Protein 3LQB (pdb70)

Nearest PDB structures (foldseek):
  3lqb-assembly1_A  TM=1.005E+00  e=4.666E-45  Danio rerio
  3vtg-assembly1_A  TM=9.865E-01  e=7.538E-34  Oryzias latipes
  1iab-assembly1_A  TM=9.597E-01  e=8.834E-23  Astacus astacus
  3lq0-assembly1_A  TM=9.270E-01  e=5.734E-21  Astacus astacus
  4gwn-assembly1_A  TM=9.409E-01  e=6.219E-19  Homo sapiens

Radius of gyration: 16.74 Å; Cα contacts (8 Å, |Δi|>4): 399; chains: 1; bounding box: 32×49×38 Å

Foldseek 3Di:
DDDDVVCPQAADADPVRAREAEEDEDPVQDPVLVVLLVLLQVVCVVQARYHYHHDDPDQWHEYEEQDDDAAWAAGTDTGYTYGYQNPVYRSHSLSSNLRVLSHRHDAALCLAPPNVVWKDFPPVFAAPPCCVSNHRDDDDLLPDDRDQAASRYQFQCPRGNDPPDGGMATPPDRPDGHNDSPHGDPSSSVVSCSSSVD

Organism: Danio rerio (NCBI:txid7955)

B-factor: mean 12.72, std 7.08, range [5.95, 95.48]

GO terms:
  GO:0008237 metallopeptidase activity (F, IDA)
  GO:0035188 hatching (P, IDA)
  GO:0006508 proteolysis (P, IDA)
  GO:0008270 zinc ion binding (F, IDA)
  GO:0004222 metalloendopeptidase activity (F, IDA)
  GO:0005576 extracellular region (C, EXP)

Sequence (198 aa):
ALICCEDKSCCFWKKNANNIVEVPYVVSGEFSINDKSSSVIANNAISSIFHAQTCIRFVPRSIQADYLSIENKDGCYSAIGRTGGKQVVSLNNRKGCVYSGIAQHELNHALGFYHEQSRSDRDDQYVRINWNNISSPGMAYNFLKQKTNNQNTPYDYGSLMHYGKTAFAIQPGLETITPIPDENVQIGQRQGLSKIDILRINKLYGC

CATH classification: 3.40.390.10

Structure (mmCIF, N/CA/C/O backbone):
data_3LQB
#
_entry.id   3LQB
#
_cell.length_a   32.970
_cell.length_b   62.680
_cell.length_c   87.340
_cell.angle_alpha   90.00
_cell.angle_beta   90.00
_cell.angle_gamma   90.00
#
_symmetry.space_group_name_H-M   'P 21 21 21'
#
loop_
_entity.id
_entity.type
_entity.pdbx_description
1 polymer 'LOC792177 protein'
2 non-polymer 'SULFATE ION'
3 non-polymer 'ZINC ION'
4 non-polymer 1,2-ETHANEDIOL
5 water water
#
loop_
_atom_site.group_PDB
_atom_site.id
_atom_site.type_symbol
_atom_site.label_atom_id
_atom_site.label_alt_id
_atom_site.label_comp_id
_atom_site.label_asym_id
_atom_site.label_entity_id
_atom_site.label_seq_id
_atom_site.pdbx_PDB_ins_code
_atom_site.Cartn_x
_atom_site.Cartn_y
_atom_site.Cartn_z
_atom_site.occupancy
_atom_site.B_iso_or_equiv
_atom_site.auth_seq_id
_atom_site.auth_comp_id
_atom_site.auth_asym_id
_atom_site.auth_atom_id
_atom_site.pdbx_PDB_model_num
ATOM 1 N N . ALA A 1 2 ? 0.640 4.677 17.317 1.00 9.84 2 ALA A N 1
ATOM 2 C CA . ALA A 1 2 ? -0.093 3.610 16.581 1.00 9.49 2 ALA A CA 1
ATOM 3 C C . ALA A 1 2 ? -1.434 4.135 16.128 1.00 9.45 2 ALA A C 1
ATOM 4 O O . ALA A 1 2 ? -1.989 5.044 16.734 1.00 10.43 2 ALA A O 1
ATOM 6 N N . LEU A 1 3 ? -1.949 3.527 15.071 1.00 10.09 3 LEU A N 1
ATOM 7 C CA . LEU A 1 3 ? -3.336 3.686 14.650 1.00 11.85 3 LEU A CA 1
ATOM 8 C C . LEU A 1 3 ? -4.254 3.347 15.814 1.00 11.11 3 LEU A C 1
ATOM 9 O O . LEU A 1 3 ? -3.984 2.442 16.596 1.00 12.67 3 LEU A O 1
ATOM 14 N N . ILE A 1 4 ? -5.380 4.049 15.907 1.00 11.79 4 ILE A N 1
ATOM 15 C CA . ILE A 1 4 ? -6.450 3.735 16.837 1.00 11.68 4 ILE A CA 1
ATOM 16 C C . ILE A 1 4 ? -7.495 2.904 16.071 1.00 12.78 4 ILE A C 1
ATOM 17 O O . ILE A 1 4 ? -7.978 3.313 15.030 1.00 13.23 4 ILE A O 1
ATOM 22 N N A CYS A 1 5 ? -7.843 1.773 16.672 0.70 13.24 5 CYS A N 1
ATOM 23 N N B CYS A 1 5 ? -7.760 1.693 16.550 0.30 12.96 5 CYS A N 1
ATOM 24 C CA A CYS A 1 5 ? -8.746 0.785 16.106 0.70 14.76 5 CYS A CA 1
ATOM 25 C CA B CYS A 1 5 ? -8.891 0.880 16.084 0.30 13.50 5 CYS A CA 1
ATOM 26 C C A CYS A 1 5 ? -9.136 -0.131 17.255 0.70 16.03 5 CYS A C 1
ATOM 27 C C B CYS A 1 5 ? -9.194 -0.112 17.182 0.30 15.09 5 CYS A C 1
ATOM 28 O O A CYS A 1 5 ? -8.477 -1.139 17.497 0.70 15.96 5 CYS A O 1
ATOM 29 O O B CYS A 1 5 ? -8.567 -1.166 17.274 0.30 15.24 5 CYS A O 1
ATOM 34 N N . GLU A 1 6 ? -10.153 0.265 18.020 1.00 16.00 6 GLU A N 1
ATOM 35 C CA . GLU A 1 6 ? -10.513 -0.480 19.256 1.00 17.42 6 GLU A CA 1
ATOM 36 C C . GLU A 1 6 ? -10.607 -1.968 19.068 1.00 16.39 6 GLU A C 1
ATOM 37 O O . GLU A 1 6 ? -10.070 -2.715 19.900 1.00 18.00 6 GLU A O 1
ATOM 43 N N . ASP A 1 7 ? -11.264 -2.415 17.994 1.00 15.88 7 ASP A N 1
ATOM 44 C CA . ASP A 1 7 ? -11.426 -3.866 17.801 1.00 15.37 7 ASP A CA 1
ATOM 45 C C . ASP A 1 7 ? -10.236 -4.634 17.270 1.00 16.34 7 ASP A C 1
ATOM 46 O O . ASP A 1 7 ? -10.312 -5.869 17.143 1.00 16.65 7 ASP A O 1
ATOM 51 N N . LYS A 1 8 ? -9.167 -3.912 16.934 1.00 15.64 8 LYS A N 1
ATOM 52 C CA . LYS A 1 8 ? -7.918 -4.542 16.443 1.00 16.28 8 LYS A CA 1
ATOM 53 C C . LYS A 1 8 ? -7.988 -5.141 15.012 1.00 15.85 8 LYS A C 1
ATOM 54 O O . LYS A 1 8 ? -7.038 -5.788 14.535 1.00 15.96 8 LYS A O 1
ATOM 60 N N . SER A 1 9 ? -9.072 -4.827 14.297 1.00 15.57 9 SER A N 1
ATOM 61 C CA . SER A 1 9 ? -9.271 -5.243 12.896 1.00 15.41 9 SER A CA 1
ATOM 62 C C . SER A 1 9 ? -8.272 -4.576 11.891 1.00 14.26 9 SER A C 1
ATOM 63 O O . SER A 1 9 ? -8.056 -5.064 10.780 1.00 15.95 9 SER A O 1
ATOM 66 N N A CYS A 1 10 ? -7.680 -3.455 12.296 0.70 13.09 10 CYS A N 1
ATOM 67 N N B CYS A 1 10 ? -7.684 -3.457 12.305 0.30 13.09 10 CYS A N 1
ATOM 68 C CA A CYS A 1 10 ? -6.677 -2.717 11.502 0.70 13.43 10 CYS A CA 1
ATOM 69 C CA B CYS A 1 10 ? -6.720 -2.725 11.485 0.30 12.35 10 CYS A CA 1
ATOM 70 C C A CYS A 1 10 ? -5.272 -3.287 11.595 0.70 12.55 10 CYS A C 1
ATOM 71 C C B CYS A 1 10 ? -5.275 -3.212 11.674 0.30 11.98 10 CYS A C 1
ATOM 72 O O A CYS A 1 10 ? -4.355 -2.808 10.931 0.70 11.74 10 CYS A O 1
ATOM 73 O O B CYS A 1 10 ? -4.341 -2.617 11.132 0.30 11.48 10 CYS A O 1
ATOM 78 N N . PHE A 1 11 ? -5.103 -4.294 12.432 1.00 10.85 11 PHE A N 1
ATOM 79 C CA . PHE A 1 11 ? -3.814 -4.891 12.674 1.00 10.88 11 PHE A CA 1
ATOM 80 C C . PHE A 1 11 ? -3.774 -6.318 12.144 1.00 10.23 11 PHE A C 1
ATOM 81 O O . PHE A 1 11 ? -4.799 -6.938 11.860 1.00 12.54 11 PHE A O 1
ATOM 89 N N . TRP A 1 12 ? -2.551 -6.816 11.977 1.00 9.62 12 TRP A N 1
ATOM 90 C CA . TRP A 1 12 ? -2.314 -8.165 11.485 1.00 9.58 12 TRP A CA 1
ATOM 91 C C . TRP A 1 12 ? -2.577 -9.188 12.586 1.00 9.98 12 TRP A C 1
ATOM 92 O O . TRP A 1 12 ? -2.209 -8.983 13.720 1.00 11.28 12 TRP A O 1
ATOM 103 N N . LYS A 1 13 ? -3.257 -10.279 12.249 1.00 11.81 13 LYS A N 1
ATOM 104 C CA . LYS A 1 13 ? -3.621 -11.301 13.224 1.00 11.89 13 LYS A CA 1
ATOM 105 C C . LYS A 1 13 ? -2.380 -12.094 13.673 1.00 10.70 13 LYS A C 1
ATOM 106 O O . LYS A 1 13 ? -1.424 -12.289 12.941 1.00 11.83 13 LYS A O 1
ATOM 109 N N . LYS A 1 14 ? -2.455 -12.599 14.895 1.00 11.76 14 LYS A N 1
ATOM 110 C CA . LYS A 1 14 ? -1.406 -13.406 15.466 1.00 11.66 14 LYS A CA 1
ATOM 111 C C . LYS A 1 14 ? -1.879 -14.847 15.634 1.00 11.59 14 LYS A C 1
ATOM 112 O O . LYS A 1 14 ? -2.988 -15.100 16.110 1.00 13.32 14 LYS A O 1
ATOM 118 N N . ASN A 1 15 ? -1.015 -15.779 15.232 1.00 11.63 15 ASN A N 1
ATOM 119 C CA . ASN A 1 15 ? -1.349 -17.198 15.211 1.00 12.65 15 ASN A CA 1
ATOM 120 C C . ASN A 1 15 ? -1.102 -17.874 16.550 1.00 11.35 15 ASN A C 1
ATOM 121 O O . ASN A 1 15 ? -0.684 -17.243 17.522 1.00 10.33 15 ASN A O 1
ATOM 126 N N . ALA A 1 16 ? -1.416 -19.160 16.599 1.00 11.78 16 ALA A N 1
ATOM 127 C CA . ALA A 1 16 ? -1.332 -19.942 17.843 1.00 12.00 16 ALA A CA 1
ATOM 128 C C . ALA A 1 16 ? 0.091 -20.235 18.257 1.00 12.57 16 ALA A C 1
ATOM 129 O O . ALA A 1 16 ? 0.318 -20.787 19.320 1.00 13.27 16 ALA A O 1
ATOM 131 N N . ASN A 1 17 ? 1.049 -19.893 17.401 1.00 12.49 17 ASN A N 1
ATOM 132 C CA . ASN A 1 17 ? 2.474 -19.962 17.741 1.00 14.20 17 ASN A CA 1
ATOM 133 C C . ASN A 1 17 ? 2.972 -18.605 18.248 1.00 12.68 17 ASN A C 1
ATOM 134 O O . ASN A 1 17 ? 4.167 -18.433 18.431 1.00 13.40 17 ASN A O 1
ATOM 139 N N . ASN A 1 18 ? 2.064 -17.644 18.453 1.00 11.15 18 ASN A N 1
ATOM 140 C CA . ASN A 1 18 ? 2.435 -16.307 18.885 1.00 11.44 18 ASN A CA 1
ATOM 141 C C . ASN A 1 18 ? 3.316 -15.582 17.875 1.00 10.74 18 ASN A C 1
ATOM 142 O O . ASN A 1 18 ? 4.242 -14.863 18.242 1.00 11.42 18 ASN A O 1
ATOM 147 N N . ILE A 1 19 ? 2.982 -15.765 16.604 1.00 10.61 19 ILE A N 1
ATOM 148 C CA . ILE A 1 19 ? 3.694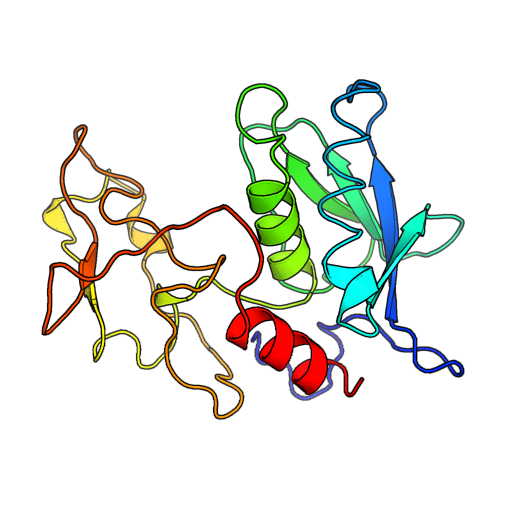 -15.135 15.503 1.00 9.96 19 ILE A CA 1
ATOM 149 C C . ILE A 1 19 ? 2.691 -14.377 14.650 1.00 9.88 19 ILE A C 1
ATOM 150 O O . ILE A 1 19 ? 1.613 -14.902 14.364 1.00 10.47 19 ILE A O 1
ATOM 155 N N . VAL A 1 20 ? 3.043 -13.145 14.281 1.00 9.13 20 VAL A N 1
ATOM 156 C CA . VAL A 1 20 ? 2.226 -12.333 13.393 1.00 9.01 20 VAL A CA 1
ATOM 157 C C . VAL A 1 20 ? 2.752 -12.487 11.971 1.00 8.08 20 VAL A C 1
ATOM 158 O O . VAL A 1 20 ? 3.779 -11.911 11.625 1.00 8.56 20 VAL A O 1
ATOM 162 N N . GLU A 1 21 ? 2.074 -13.291 11.153 1.00 9.14 21 GLU A N 1
ATOM 163 C CA . GLU A 1 21 ? 2.527 -13.571 9.793 1.00 9.05 21 GLU A CA 1
ATOM 164 C C . GLU A 1 21 ? 2.001 -12.480 8.885 1.00 8.62 21 GLU A C 1
ATOM 165 O O . GLU A 1 21 ? 0.793 -12.345 8.726 1.00 10.47 21 GLU A O 1
ATOM 171 N N . VAL A 1 22 ? 2.891 -11.704 8.293 1.00 8.16 22 VAL A N 1
ATOM 172 C CA . VAL A 1 22 ? 2.505 -10.642 7.366 1.00 8.04 22 VAL A CA 1
ATOM 173 C C . VAL A 1 22 ? 2.959 -11.097 5.982 1.00 7.85 22 VAL A C 1
ATOM 174 O O . VAL A 1 22 ? 4.174 -11.091 5.710 1.00 8.48 22 VAL A O 1
ATOM 178 N N . PRO A 1 23 ? 2.034 -11.545 5.131 1.00 8.21 23 PRO A N 1
ATOM 179 C CA . PRO A 1 23 ? 2.456 -12.093 3.865 1.00 8.62 23 PRO A CA 1
ATOM 180 C C . PRO A 1 23 ? 2.818 -10.983 2.898 1.00 9.09 23 PRO A C 1
ATOM 181 O O . PRO A 1 23 ? 2.226 -9.900 2.948 1.00 8.97 23 PRO A O 1
ATOM 185 N N . TYR A 1 24 ? 3.727 -11.275 1.982 1.00 10.15 24 TYR A N 1
ATOM 186 C CA . TYR A 1 24 ? 4.088 -10.285 0.982 1.00 10.32 24 TYR A CA 1
ATOM 187 C C . TYR A 1 24 ? 4.511 -10.935 -0.332 1.00 10.34 24 TYR A C 1
ATOM 188 O O . TYR A 1 24 ? 4.922 -12.114 -0.392 1.00 10.40 24 TYR A O 1
ATOM 197 N N . VAL A 1 25 ? 4.398 -10.137 -1.379 1.00 10.69 25 VAL A N 1
ATOM 198 C CA . VAL A 1 25 ? 4.956 -10.472 -2.668 1.00 11.74 25 VAL A CA 1
ATOM 199 C C . VAL A 1 25 ? 5.866 -9.303 -3.085 1.00 11.63 25 VAL A C 1
ATOM 200 O O . VAL A 1 25 ? 5.654 -8.171 -2.630 1.00 11.22 25 VAL A O 1
ATOM 204 N N . VAL A 1 26 ? 6.847 -9.588 -3.944 1.00 12.63 26 VAL A N 1
ATOM 205 C CA . VAL A 1 26 ? 7.749 -8.585 -4.469 1.00 13.42 26 VAL A CA 1
ATOM 206 C C . VAL A 1 26 ? 7.725 -8.638 -5.985 1.00 13.47 26 VAL A C 1
ATOM 207 O O . VAL A 1 26 ? 7.837 -9.709 -6.589 1.00 14.30 26 VAL A O 1
ATOM 211 N N . SER A 1 27 ? 7.575 -7.479 -6.599 1.00 12.81 27 SER A N 1
ATOM 212 C CA . SER A 1 27 ? 7.528 -7.372 -8.041 1.00 14.36 27 SER A CA 1
ATOM 213 C C . SER A 1 27 ? 8.788 -7.953 -8.676 1.00 14.55 27 SER A C 1
ATOM 214 O O . SER A 1 27 ? 9.895 -7.826 -8.127 1.00 14.00 27 SER A O 1
ATOM 217 N N . GLY A 1 28 ? 8.629 -8.543 -9.853 1.00 15.61 28 GLY A N 1
ATOM 218 C CA . GLY A 1 28 ? 9.774 -9.036 -10.626 1.00 15.68 28 GLY A CA 1
ATOM 219 C C . GLY A 1 28 ? 10.772 -7.976 -11.079 1.00 15.42 28 GLY A C 1
ATOM 220 O O . GLY A 1 28 ? 11.900 -8.300 -11.484 1.00 16.60 28 GLY A O 1
ATOM 221 N N . GLU A 1 29 ? 10.379 -6.709 -11.016 1.00 14.87 29 GLU A N 1
ATOM 222 C CA . GLU A 1 29 ? 11.276 -5.604 -11.351 1.00 14.36 29 GLU A CA 1
ATOM 223 C C . GLU A 1 29 ? 12.460 -5.466 -10.376 1.00 12.97 29 GLU A C 1
ATOM 224 O O . GLU A 1 29 ? 13.493 -4.913 -10.715 1.00 13.96 29 GLU A O 1
ATOM 230 N N . PHE A 1 30 ? 12.294 -5.936 -9.147 1.00 12.92 30 PHE A N 1
ATOM 231 C CA . PHE A 1 30 ? 13.354 -5.808 -8.166 1.00 12.61 30 PHE A CA 1
ATOM 232 C C . PHE A 1 30 ? 14.467 -6.793 -8.471 1.00 13.57 30 PHE A C 1
ATOM 233 O O . PHE A 1 30 ? 14.201 -7.936 -8.834 1.00 15.33 30 PHE A O 1
ATOM 241 N N . SER A 1 31 ? 15.702 -6.324 -8.349 1.00 13.65 31 SER A N 1
ATOM 242 C CA . SER A 1 31 ? 16.880 -7.107 -8.631 1.00 14.47 31 SER A CA 1
ATOM 243 C C . SER A 1 31 ? 17.236 -7.959 -7.437 1.00 13.81 31 SER A C 1
ATOM 244 O O . SER A 1 31 ? 16.698 -7.808 -6.337 1.00 12.79 31 SER A O 1
ATOM 247 N N . ILE A 1 32 ? 18.218 -8.819 -7.647 1.00 14.37 32 ILE A N 1
ATOM 248 C CA . ILE A 1 32 ? 18.729 -9.651 -6.596 1.00 14.68 32 ILE A CA 1
ATOM 249 C C . ILE A 1 32 ? 19.317 -8.811 -5.455 1.00 12.81 32 ILE A C 1
ATOM 250 O O . ILE A 1 32 ? 19.119 -9.102 -4.281 1.00 12.34 32 ILE A O 1
ATOM 255 N N . ASN A 1 33 ? 20.016 -7.742 -5.798 1.00 11.92 33 ASN A N 1
ATOM 256 C CA . ASN A 1 33 ? 20.525 -6.841 -4.770 1.00 11.54 33 ASN A CA 1
ATOM 257 C C . ASN A 1 33 ? 19.393 -6.147 -4.023 1.00 9.84 33 ASN A C 1
ATOM 258 O O . ASN A 1 33 ? 19.443 -6.034 -2.798 1.00 10.36 33 ASN A O 1
ATOM 263 N N . ASP A 1 34 ? 18.351 -5.699 -4.733 1.00 9.96 34 ASP A N 1
ATOM 264 C CA . ASP A 1 34 ? 17.219 -5.069 -4.081 1.00 9.30 34 ASP A CA 1
ATOM 265 C C . ASP A 1 34 ? 16.600 -6.044 -3.072 1.00 8.74 34 ASP A C 1
ATOM 266 O O . ASP A 1 34 ? 16.189 -5.654 -1.973 1.00 8.67 34 ASP A O 1
ATOM 271 N N . LYS A 1 35 ? 16.477 -7.309 -3.454 1.00 8.70 35 LYS A N 1
ATOM 272 C CA . LYS A 1 35 ? 15.859 -8.304 -2.595 1.00 9.45 35 LYS A CA 1
ATOM 273 C C . LYS A 1 35 ? 16.692 -8.543 -1.351 1.00 9.14 35 LYS A C 1
ATOM 274 O O . LYS A 1 35 ? 16.136 -8.789 -0.287 1.00 9.22 35 LYS A O 1
ATOM 280 N N . SER A 1 36 ? 18.022 -8.446 -1.452 1.00 8.91 36 SER A N 1
ATOM 281 C CA A SER A 1 36 ? 18.912 -8.533 -0.296 0.50 9.20 36 SER A CA 1
ATOM 282 C CA B SER A 1 36 ? 18.865 -8.570 -0.271 0.20 8.68 36 SER A CA 1
ATOM 283 C CA C SER A 1 36 ? 18.843 -8.571 -0.266 0.30 8.84 36 SER A CA 1
ATOM 284 C C . SER A 1 36 ? 18.626 -7.390 0.679 1.00 7.93 36 SER A C 1
ATOM 285 O O . SER A 1 36 ? 18.607 -7.573 1.879 1.00 8.91 36 SER A O 1
ATOM 292 N N . VAL A 1 37 ? 18.417 -6.189 0.144 1.00 8.05 37 VAL A N 1
ATOM 293 C CA . VAL A 1 37 ? 18.113 -5.054 1.005 1.00 8.73 37 VAL A CA 1
ATOM 294 C C . VAL A 1 37 ? 16.781 -5.258 1.721 1.00 7.39 37 VAL A C 1
ATOM 295 O O . VAL A 1 37 ? 16.662 -5.002 2.904 1.00 8.37 37 VAL A O 1
ATOM 299 N N . ILE A 1 38 ? 15.782 -5.735 0.997 1.00 8.27 38 ILE A N 1
ATOM 300 C CA . ILE A 1 38 ? 14.464 -6.000 1.591 1.00 8.34 38 ILE A CA 1
ATOM 301 C C . ILE A 1 38 ? 14.601 -7.069 2.690 1.00 8.16 38 ILE A C 1
ATOM 302 O O . ILE A 1 38 ? 14.023 -6.945 3.757 1.00 7.84 38 ILE A O 1
ATOM 307 N N . ALA A 1 39 ? 15.385 -8.117 2.442 1.00 8.38 39 ALA A N 1
ATOM 308 C CA . ALA A 1 39 ? 15.640 -9.131 3.465 1.00 8.58 39 ALA A CA 1
ATOM 309 C C . ALA A 1 39 ? 16.332 -8.564 4.681 1.00 8.63 39 ALA A C 1
ATOM 310 O O . ALA A 1 39 ? 16.025 -8.955 5.805 1.00 8.67 39 ALA A O 1
ATOM 312 N N . ASN A 1 40 ? 17.267 -7.642 4.483 1.00 8.26 40 ASN A N 1
ATOM 313 C CA A ASN A 1 40 ? 17.927 -7.026 5.603 0.50 9.33 40 ASN A CA 1
ATOM 314 C CA B ASN A 1 40 ? 17.957 -7.008 5.591 0.50 9.63 40 ASN A CA 1
ATOM 315 C C . ASN A 1 40 ? 16.928 -6.270 6.460 1.00 8.97 40 ASN A C 1
ATOM 316 O O . ASN A 1 40 ? 16.967 -6.341 7.688 1.00 10.02 40 ASN A O 1
ATOM 325 N N . ALA A 1 41 ? 16.013 -5.541 5.818 1.00 7.77 41 ALA A N 1
ATOM 326 C CA . ALA A 1 41 ? 14.978 -4.816 6.561 1.00 7.94 41 ALA A CA 1
ATOM 327 C C . ALA A 1 41 ? 14.111 -5.766 7.367 1.00 7.92 41 ALA A C 1
ATOM 328 O O . ALA A 1 41 ? 13.875 -5.584 8.563 1.00 8.69 41 ALA A O 1
ATOM 330 N N . ILE A 1 42 ? 13.651 -6.814 6.709 1.00 7.61 42 ILE A N 1
ATOM 331 C CA . ILE A 1 42 ? 12.848 -7.816 7.362 1.00 8.57 42 ILE A CA 1
ATOM 332 C C . ILE A 1 42 ? 13.567 -8.420 8.554 1.00 8.35 42 ILE A C 1
ATOM 333 O O . ILE A 1 42 ? 12.976 -8.685 9.594 1.00 8.98 42 ILE A O 1
ATOM 338 N N A SER A 1 43 ? 14.865 -8.639 8.417 0.60 8.65 43 SER A N 1
ATOM 339 N N B SER A 1 43 ? 14.863 -8.659 8.404 0.40 9.04 43 SER A N 1
ATOM 340 C CA A SER A 1 43 ? 15.612 -9.305 9.473 0.60 8.73 43 SER A CA 1
ATOM 341 C CA B SER A 1 43 ? 15.632 -9.289 9.467 0.40 9.54 43 SER A CA 1
ATOM 342 C C A SER A 1 43 ? 15.648 -8.518 10.794 0.60 9.09 43 SER A C 1
ATOM 343 C C B SER A 1 43 ? 15.582 -8.525 10.791 0.40 9.58 43 SER A C 1
ATOM 344 O O A SER A 1 43 ? 15.784 -9.117 11.865 0.60 8.87 43 SER A O 1
ATOM 345 O O B SER A 1 43 ? 15.577 -9.147 11.858 0.40 9.54 43 SER A O 1
ATOM 350 N N . ILE A 1 44 ? 15.493 -7.196 10.730 1.00 9.04 44 ILE A N 1
ATOM 351 C CA . ILE A 1 44 ? 15.455 -6.392 11.943 1.00 9.96 44 ILE A CA 1
ATOM 352 C C . ILE A 1 44 ? 14.187 -6.712 12.724 1.00 9.50 44 ILE A C 1
ATOM 353 O O . ILE A 1 44 ? 14.218 -6.943 13.925 1.00 11.23 44 ILE A O 1
ATOM 358 N N . PHE A 1 45 ? 13.056 -6.775 12.028 1.00 8.90 45 PHE A N 1
ATOM 359 C CA . PHE A 1 45 ? 11.825 -7.169 12.668 1.00 8.48 45 PHE A CA 1
ATOM 360 C C . PHE A 1 45 ? 11.925 -8.586 13.220 1.00 8.27 45 PHE A C 1
ATOM 361 O O . PHE A 1 45 ? 11.479 -8.842 14.335 1.00 9.70 45 PHE A O 1
ATOM 369 N N . HIS A 1 46 ? 12.485 -9.510 12.451 1.00 8.40 46 HIS A N 1
ATOM 370 C CA . HIS A 1 46 ? 12.564 -10.900 12.887 1.00 9.52 46 HIS A CA 1
ATOM 371 C C . HIS A 1 46 ? 13.426 -11.061 14.126 1.00 9.01 46 HIS A C 1
ATOM 372 O O . HIS A 1 46 ? 13.161 -11.948 14.922 1.00 11.22 46 HIS A O 1
ATOM 379 N N . ALA A 1 47 ? 14.461 -10.234 14.278 1.00 9.35 47 ALA A N 1
ATOM 380 C CA . ALA A 1 47 ? 15.435 -10.357 15.380 1.00 10.10 47 ALA A CA 1
ATOM 381 C C . ALA A 1 47 ? 14.850 -9.888 16.701 1.00 9.43 47 ALA A C 1
ATOM 382 O O . ALA A 1 47 ? 15.361 -10.307 17.748 1.00 10.98 47 ALA A O 1
ATOM 384 N N . GLN A 1 48 ? 13.857 -9.000 16.680 1.00 10.46 48 GLN A N 1
ATOM 385 C CA . GLN A 1 48 ? 13.484 -8.317 17.892 1.00 11.18 48 GLN A CA 1
ATOM 386 C C . GLN A 1 48 ? 11.992 -8.234 18.157 1.00 10.05 48 GLN A C 1
ATOM 387 O O . GLN A 1 48 ? 11.587 -7.596 19.128 1.00 10.83 48 GLN A O 1
ATOM 393 N N . THR A 1 49 ? 11.182 -8.847 17.301 1.00 9.26 49 THR A N 1
ATOM 394 C CA . THR A 1 49 ? 9.740 -8.824 17.475 1.00 8.86 49 THR A CA 1
ATOM 395 C C . THR A 1 49 ? 9.142 -10.177 17.113 1.00 8.83 49 THR A C 1
ATOM 396 O O . THR A 1 49 ? 9.880 -11.036 16.626 1.00 9.42 49 THR A O 1
ATOM 400 N N . CYS A 1 50 ? 7.827 -10.332 17.331 1.00 8.52 50 CYS A N 1
ATOM 401 C CA . CYS A 1 50 ? 7.098 -11.537 16.927 1.00 9.11 50 CYS A CA 1
ATOM 402 C C . CYS A 1 50 ? 6.436 -11.395 15.545 1.00 9.09 50 CYS A C 1
ATOM 403 O O . CYS A 1 50 ? 5.611 -12.230 15.173 1.00 9.99 50 CYS A O 1
ATOM 406 N N . ILE A 1 51 ? 6.847 -10.368 14.789 1.00 7.81 51 ILE A N 1
ATOM 407 C CA . ILE A 1 51 ? 6.396 -10.216 13.418 1.00 8.21 51 ILE A CA 1
ATOM 408 C C . ILE A 1 51 ? 7.231 -11.060 12.496 1.00 8.06 51 ILE A C 1
ATOM 409 O O . ILE A 1 51 ? 8.452 -11.049 12.612 1.00 8.82 51 ILE A O 1
ATOM 414 N N . ARG A 1 52 ? 6.599 -11.816 11.606 1.00 7.93 52 ARG A N 1
ATOM 415 C CA . ARG A 1 52 ? 7.311 -12.537 10.538 1.00 8.44 52 ARG A CA 1
ATOM 416 C C . ARG A 1 52 ? 6.708 -12.175 9.214 1.00 8.50 52 ARG A C 1
ATOM 417 O O . ARG A 1 52 ? 5.551 -12.446 8.951 1.00 9.09 52 ARG A O 1
ATOM 425 N N . PHE A 1 53 ? 7.532 -11.577 8.360 1.00 8.18 53 PHE A N 1
ATOM 426 C CA . PHE A 1 53 ? 7.151 -11.303 6.983 1.00 8.42 53 PHE A CA 1
ATOM 427 C C . PHE A 1 53 ? 7.434 -12.595 6.219 1.00 9.06 53 PHE A C 1
ATOM 428 O O . PHE A 1 53 ? 8.559 -13.119 6.232 1.00 10.71 53 PHE A O 1
ATOM 436 N N . VAL A 1 54 ? 6.378 -13.130 5.596 1.00 9.52 54 VAL A N 1
ATOM 437 C CA . VAL A 1 54 ? 6.452 -14.437 4.964 1.00 10.71 54 VAL A CA 1
ATOM 438 C C . VAL A 1 54 ? 6.021 -14.343 3.501 1.00 10.78 54 VAL A C 1
ATOM 439 O O . VAL A 1 54 ? 5.118 -13.582 3.171 1.00 9.51 54 VAL A O 1
ATOM 443 N N . PRO A 1 55 ? 6.670 -15.102 2.606 1.00 10.86 55 PRO A N 1
ATOM 444 C CA . PRO A 1 55 ? 6.217 -15.065 1.226 1.00 11.68 55 PRO A CA 1
ATOM 445 C C . PRO A 1 55 ? 4.734 -15.472 1.108 1.00 10.66 55 PRO A C 1
ATOM 446 O O . PRO A 1 55 ? 4.324 -16.497 1.642 1.00 11.99 55 PRO A O 1
ATOM 450 N N . ARG A 1 56 ? 3.925 -14.674 0.410 1.00 10.38 56 ARG A N 1
ATOM 451 C CA . ARG A 1 56 ? 2.494 -14.929 0.325 1.00 10.26 56 ARG A CA 1
ATOM 452 C C . ARG A 1 56 ? 2.199 -16.200 -0.482 1.00 9.92 56 ARG A C 1
ATOM 453 O O . ARG A 1 56 ? 2.788 -16.430 -1.523 1.00 11.93 56 ARG A O 1
ATOM 461 N N . SER A 1 57 ? 1.224 -16.959 -0.001 1.00 10.75 57 SER A N 1
ATOM 462 C CA . SER A 1 57 ? 0.734 -18.156 -0.679 1.00 10.54 57 SER A CA 1
ATOM 463 C C . SER A 1 57 ? -0.709 -17.935 -1.073 1.00 11.11 57 SER A C 1
ATOM 464 O O . SER A 1 57 ? -1.000 -17.551 -2.215 1.00 13.93 57 SER A O 1
ATOM 467 N N . ILE A 1 58 ? -1.621 -18.132 -0.136 1.00 11.51 58 ILE A N 1
ATOM 468 C CA . ILE A 1 58 ? -3.030 -18.032 -0.423 1.00 12.53 58 ILE A CA 1
ATOM 469 C C . ILE A 1 58 ? -3.749 -16.959 0.409 1.00 12.80 58 ILE A C 1
ATOM 470 O O . ILE A 1 58 ? -4.961 -16.781 0.284 1.00 14.05 58 ILE A O 1
ATOM 475 N N . GLN A 1 59 ? -2.998 -16.222 1.225 1.00 12.07 59 GLN A N 1
ATOM 476 C CA . GLN A 1 59 ? -3.612 -15.300 2.150 1.00 12.49 59 GLN A CA 1
ATOM 477 C C . GLN A 1 59 ? -4.324 -14.184 1.399 1.00 12.76 59 GLN A C 1
ATOM 478 O O . GLN A 1 59 ? -3.820 -13.662 0.428 1.00 13.68 59 GLN A O 1
ATOM 484 N N . ALA A 1 60 ? -5.525 -13.835 1.848 1.00 12.50 60 ALA A N 1
ATOM 485 C CA . ALA A 1 60 ? -6.257 -12.718 1.272 1.00 12.35 60 ALA A CA 1
ATOM 486 C C . ALA A 1 60 ? -5.587 -11.362 1.499 1.00 11.78 60 ALA A C 1
ATOM 487 O O . ALA A 1 60 ? -5.550 -10.533 0.605 1.00 12.74 60 ALA A O 1
ATOM 489 N N . ASP A 1 61 ? -5.034 -11.146 2.690 1.00 9.96 61 ASP A N 1
ATOM 490 C CA . ASP A 1 61 ? -4.501 -9.852 3.097 1.00 9.96 61 ASP A CA 1
ATOM 491 C C . ASP A 1 61 ? -2.993 -9.948 3.046 1.00 8.93 61 ASP A C 1
ATOM 492 O O . ASP A 1 61 ? -2.395 -10.805 3.685 1.00 9.43 61 ASP A O 1
ATOM 497 N N . TYR A 1 62 ? -2.374 -9.123 2.204 1.00 8.61 62 TYR A N 1
ATOM 498 C CA . TYR A 1 62 ? -0.934 -9.205 1.999 1.00 8.90 62 TYR A CA 1
ATOM 499 C C . TYR A 1 62 ? -0.400 -7.920 1.428 1.00 8.25 62 TYR A C 1
ATOM 500 O O . TYR A 1 62 ? -1.136 -7.089 0.900 1.00 8.63 62 TYR A O 1
ATOM 509 N N . LEU A 1 63 ? 0.898 -7.765 1.581 1.00 8.26 63 LEU A N 1
ATOM 510 C CA . LEU A 1 63 ? 1.625 -6.638 1.033 1.00 8.67 63 LEU A CA 1
ATOM 511 C C . LEU A 1 63 ? 2.159 -6.961 -0.355 1.00 9.31 63 LEU A C 1
ATOM 512 O O . LEU A 1 63 ? 2.718 -8.038 -0.574 1.00 10.99 63 LEU A O 1
ATOM 517 N N . SER A 1 64 ? 2.064 -5.996 -1.257 1.00 8.86 64 SER A N 1
ATOM 518 C CA . SER A 1 64 ? 2.641 -6.096 -2.578 1.00 9.19 64 SER A CA 1
ATOM 519 C C . SER A 1 64 ? 3.694 -5.025 -2.697 1.00 8.60 64 SER A C 1
ATOM 520 O O . SER A 1 64 ? 3.398 -3.834 -2.735 1.00 8.82 64 SER A O 1
ATOM 523 N N . ILE A 1 65 ? 4.949 -5.450 -2.707 1.00 8.94 65 ILE A N 1
ATOM 524 C CA . ILE A 1 65 ? 6.093 -4.548 -2.791 1.00 9.40 65 ILE A CA 1
ATOM 525 C C . ILE A 1 65 ? 6.320 -4.262 -4.279 1.00 9.54 65 ILE A C 1
ATOM 526 O O . ILE A 1 65 ? 6.605 -5.167 -5.072 1.00 11.44 65 ILE A O 1
ATOM 531 N N . GLU A 1 66 ? 6.163 -2.998 -4.647 1.00 10.15 66 GLU A N 1
ATOM 532 C CA . GLU A 1 66 ? 6.108 -2.541 -6.046 1.00 10.50 66 GLU A CA 1
ATOM 533 C C . GLU A 1 66 ? 7.037 -1.357 -6.283 1.00 11.57 66 GLU A C 1
ATOM 534 O O . GLU A 1 66 ? 7.377 -0.615 -5.370 1.00 12.00 66 GLU A O 1
ATOM 540 N N . ASN A 1 67 ? 7.464 -1.217 -7.533 1.00 12.16 67 ASN A N 1
ATOM 541 C CA . ASN A 1 67 ? 8.324 -0.128 -7.985 1.00 13.27 67 ASN A CA 1
ATOM 542 C C . ASN A 1 67 ? 7.438 1.012 -8.513 1.00 14.43 67 ASN A C 1
ATOM 543 O O . ASN A 1 67 ? 7.287 1.176 -9.709 1.00 16.48 67 ASN A O 1
ATOM 548 N N . LYS A 1 68 ? 6.791 1.756 -7.616 1.00 14.56 68 LYS A N 1
ATOM 549 C CA . LYS A 1 68 ? 5.911 2.877 -7.983 1.00 15.51 68 LYS A CA 1
ATOM 550 C C . LYS A 1 68 ? 6.616 4.215 -7.750 1.00 15.58 68 LYS A C 1
ATOM 551 O O . LYS A 1 68 ? 7.821 4.229 -7.673 1.00 16.60 68 LYS A O 1
ATOM 556 N N . ASP A 1 69 ? 5.888 5.324 -7.653 1.00 16.14 69 ASP A N 1
ATOM 557 C CA . ASP A 1 69 ? 6.503 6.673 -7.755 1.00 16.86 69 ASP A CA 1
ATOM 558 C C . ASP A 1 69 ? 7.387 7.223 -6.620 1.00 17.71 69 ASP A C 1
ATOM 559 O O . ASP A 1 69 ? 8.012 8.254 -6.780 1.00 18.98 69 ASP A O 1
ATOM 564 N N . GLY A 1 70 ? 7.429 6.556 -5.494 1.00 16.04 70 GLY A N 1
ATOM 565 C CA . GLY A 1 70 ? 8.104 7.048 -4.294 1.00 14.01 70 GLY A CA 1
ATOM 566 C C . GLY A 1 70 ? 8.192 5.888 -3.340 1.00 11.28 70 GLY A C 1
ATOM 567 O O . GLY A 1 70 ? 8.139 4.735 -3.755 1.00 11.20 70 GLY A O 1
ATOM 568 N N . CYS A 1 71 ? 8.374 6.210 -2.071 1.00 9.43 71 CYS A N 1
ATOM 569 C CA . CYS A 1 71 ? 8.456 5.221 -1.006 1.00 9.22 71 CYS A CA 1
ATOM 570 C C . CYS A 1 71 ? 7.223 5.444 -0.148 1.00 9.31 71 CYS A C 1
ATOM 571 O O . CYS A 1 71 ? 7.022 6.526 0.374 1.00 10.39 71 CYS A O 1
ATOM 574 N N . TYR A 1 72 ? 6.353 4.448 -0.055 1.00 8.66 72 TYR A N 1
ATOM 575 C CA . TYR A 1 72 ? 5.107 4.608 0.687 1.00 9.19 72 TYR A CA 1
ATOM 576 C C . TYR A 1 72 ? 4.479 3.270 1.066 1.00 8.19 72 TYR A C 1
ATOM 577 O O . TYR A 1 72 ? 4.830 2.219 0.525 1.00 8.56 72 TYR A O 1
ATOM 586 N N . SER A 1 73 ? 3.563 3.330 2.024 1.00 8.89 73 SER A N 1
ATOM 587 C CA . SER A 1 73 ? 2.772 2.195 2.442 1.00 8.67 73 SER A CA 1
ATOM 588 C C . SER A 1 73 ? 1.467 2.688 3.019 1.00 8.79 73 SER A C 1
ATOM 589 O O . SER A 1 73 ? 1.377 3.817 3.525 1.00 9.75 73 SER A O 1
ATOM 592 N N . ALA A 1 74 ? 0.467 1.823 3.011 1.00 9.53 74 ALA A N 1
ATOM 593 C CA . ALA A 1 74 ? -0.724 2.022 3.817 1.00 8.91 74 ALA A CA 1
ATOM 594 C C . ALA A 1 74 ? -0.370 1.874 5.298 1.00 8.88 74 ALA A C 1
ATOM 595 O O . ALA A 1 74 ? 0.623 1.254 5.668 1.00 9.18 74 ALA A O 1
ATOM 597 N N . ILE A 1 75 ? -1.228 2.448 6.144 1.00 9.14 75 ILE A N 1
ATOM 598 C CA . ILE A 1 75 ? -1.098 2.339 7.609 1.00 10.01 75 ILE A CA 1
ATOM 599 C C . ILE A 1 75 ? -2.001 1.217 8.129 1.00 8.94 75 ILE A C 1
ATOM 600 O O . ILE A 1 75 ? -3.229 1.276 8.034 1.00 9.14 75 ILE A O 1
ATOM 605 N N . GLY A 1 76 ? -1.362 0.178 8.658 1.00 8.15 76 GLY A N 1
ATOM 606 C CA . GLY A 1 76 ? -2.047 -1.011 9.133 1.00 8.22 76 GLY A CA 1
ATOM 607 C C . GLY A 1 76 ? -2.464 -1.944 8.021 1.00 8.55 76 GLY A C 1
ATOM 608 O O . GLY A 1 76 ? -2.198 -1.696 6.857 1.00 9.12 76 GLY A O 1
ATOM 609 N N . ARG A 1 77 ? -3.169 -3.004 8.420 1.00 8.81 77 ARG A N 1
ATOM 610 C CA . ARG A 1 77 ? -3.756 -3.954 7.493 1.00 10.13 77 ARG A CA 1
ATOM 611 C C . ARG A 1 77 ? -5.037 -3.341 6.922 1.00 10.27 77 ARG A C 1
ATOM 612 O O . ARG A 1 77 ? -5.961 -3.013 7.665 1.00 11.78 77 ARG A O 1
ATOM 620 N N . THR A 1 78 ? -5.093 -3.167 5.609 1.00 10.06 78 THR A N 1
ATOM 621 C CA . THR A 1 78 ? -6.240 -2.474 5.023 1.00 10.43 78 THR A CA 1
ATOM 622 C C . THR A 1 78 ? -7.245 -3.393 4.325 1.00 11.48 78 THR A C 1
ATOM 623 O O . THR A 1 78 ? -8.333 -2.951 3.988 1.00 12.92 78 THR A O 1
ATOM 627 N N . GLY A 1 79 ? -6.894 -4.663 4.133 1.00 11.18 79 GLY A N 1
ATOM 628 C CA . GLY A 1 79 ? -7.777 -5.653 3.538 1.00 11.76 79 GLY A CA 1
ATOM 629 C C . GLY A 1 79 ? -7.406 -5.952 2.109 1.00 12.00 79 GLY A C 1
ATOM 630 O O . GLY A 1 79 ? -7.253 -5.053 1.299 1.00 14.34 79 GLY A O 1
ATOM 631 N N . GLY A 1 80 ? -7.217 -7.220 1.790 1.00 10.86 80 GLY A N 1
ATOM 632 C CA . GLY A 1 80 ? -6.786 -7.595 0.454 1.00 11.10 80 GLY A CA 1
ATOM 633 C C . GLY A 1 80 ? -5.323 -7.230 0.188 1.00 10.98 80 GLY A C 1
ATOM 634 O O . GLY A 1 80 ? -4.503 -7.102 1.096 1.00 10.84 80 GLY A O 1
ATOM 635 N N . LYS A 1 81 ? -4.985 -7.108 -1.084 1.00 10.68 81 LYS A N 1
ATOM 636 C CA . LYS A 1 81 ? -3.681 -6.648 -1.491 1.00 11.29 81 LYS A CA 1
ATOM 637 C C . LYS A 1 81 ? -3.512 -5.173 -1.083 1.00 11.53 81 LYS A C 1
ATOM 638 O O . LYS A 1 81 ? -4.383 -4.357 -1.355 1.00 13.87 81 LYS A O 1
ATOM 643 N N . GLN A 1 82 ? -2.402 -4.837 -0.439 1.00 9.69 82 GLN A N 1
ATOM 644 C CA . GLN A 1 82 ? -2.091 -3.442 -0.160 1.00 9.70 82 GLN A CA 1
ATOM 645 C C . GLN A 1 82 ? -0.678 -3.181 -0.637 1.00 9.23 82 GLN A C 1
ATOM 646 O O . GLN A 1 82 ? 0.187 -4.038 -0.539 1.00 10.09 82 GLN A O 1
ATOM 652 N N . VAL A 1 83 ? -0.435 -1.999 -1.171 1.00 9.37 83 VAL A N 1
ATOM 653 C CA . VAL A 1 83 ? 0.829 -1.693 -1.822 1.00 10.19 83 VAL A CA 1
ATOM 654 C C . VAL A 1 83 ? 1.848 -1.108 -0.841 1.00 8.84 83 VAL A C 1
ATOM 655 O O . VAL A 1 83 ? 1.522 -0.253 -0.016 1.00 9.57 83 VAL A O 1
ATOM 659 N N . VAL A 1 84 ? 3.084 -1.587 -0.957 1.00 8.87 84 VAL A N 1
ATOM 660 C CA . VAL A 1 84 ? 4.247 -0.938 -0.387 1.00 8.94 84 VAL A CA 1
ATOM 661 C C . VAL A 1 84 ? 5.104 -0.557 -1.589 1.00 9.30 84 VAL A C 1
ATOM 662 O O . VAL A 1 84 ? 5.585 -1.449 -2.320 1.00 10.19 84 VAL A O 1
ATOM 666 N N . SER A 1 85 ? 5.255 0.742 -1.844 1.00 9.35 85 SER A N 1
ATOM 667 C CA . SER A 1 85 ? 6.123 1.177 -2.937 1.00 9.00 85 SER A CA 1
ATOM 668 C C . SER A 1 85 ? 7.522 1.432 -2.429 1.00 8.22 85 SER A C 1
ATOM 669 O O . SER A 1 85 ? 7.690 2.169 -1.471 1.00 8.25 85 SER A O 1
ATOM 672 N N . LEU A 1 86 ? 8.510 0.796 -3.060 1.00 8.48 86 LEU A N 1
ATOM 673 C CA . LEU A 1 86 ? 9.931 1.104 -2.904 1.00 8.66 86 LEU A CA 1
ATOM 674 C C . LEU A 1 86 ? 10.459 1.421 -4.302 1.00 9.38 86 LEU A C 1
ATOM 675 O O . LEU A 1 86 ? 10.976 0.556 -4.992 1.00 10.76 86 LEU A O 1
ATOM 680 N N . ASN A 1 87 ? 10.302 2.673 -4.708 1.00 10.30 87 ASN A N 1
ATOM 681 C CA A ASN A 1 87 ? 10.782 3.094 -5.990 0.50 10.67 87 ASN A CA 1
ATOM 682 C CA B ASN A 1 87 ? 10.810 3.151 -6.000 0.50 10.99 87 ASN A CA 1
ATOM 683 C C . ASN A 1 87 ? 12.261 2.709 -6.116 1.00 10.84 87 ASN A C 1
ATOM 684 O O . ASN A 1 87 ? 13.076 2.954 -5.221 1.00 11.16 87 ASN A O 1
ATOM 693 N N . ARG A 1 88 ? 12.618 2.074 -7.224 1.00 12.21 88 ARG A N 1
ATOM 694 C CA . ARG A 1 88 ? 13.933 1.528 -7.381 1.00 13.74 88 ARG A CA 1
ATOM 695 C C . ARG A 1 88 ? 14.985 2.602 -7.495 1.00 13.46 88 ARG A C 1
ATOM 696 O O . ARG A 1 88 ? 16.129 2.347 -7.165 1.00 16.02 88 ARG A O 1
ATOM 704 N N . LYS A 1 89 ? 14.608 3.803 -7.916 1.00 11.41 89 LYS A N 1
ATOM 705 C CA . LYS A 1 89 ? 15.556 4.887 -7.979 1.00 12.60 89 LYS A CA 1
ATOM 706 C C . LYS A 1 89 ? 15.806 5.477 -6.575 1.00 13.44 89 LYS A C 1
ATOM 707 O O . LYS A 1 89 ? 16.950 5.837 -6.284 1.00 14.85 89 LYS A O 1
ATOM 711 N N . GLY A 1 90 ? 14.808 5.525 -5.720 1.00 14.16 90 GLY A N 1
ATOM 712 C CA . GLY A 1 90 ? 14.920 6.354 -4.543 1.00 14.14 90 GLY A CA 1
ATOM 713 C C . GLY A 1 90 ? 14.802 5.708 -3.180 1.00 12.74 90 GLY A C 1
ATOM 714 O O . GLY A 1 90 ? 15.037 6.367 -2.168 1.00 12.65 90 GLY A O 1
ATOM 715 N N . CYS A 1 91 ? 14.411 4.443 -3.129 1.00 10.25 91 CYS A N 1
ATOM 716 C CA . CYS A 1 91 ? 13.893 3.897 -1.899 1.00 8.91 91 CYS A CA 1
ATOM 717 C C . CYS A 1 91 ? 14.477 2.599 -1.421 1.00 8.45 91 CYS A C 1
ATOM 718 O O . CYS A 1 91 ? 14.124 2.162 -0.338 1.00 8.58 91 CYS A O 1
ATOM 721 N N . VAL A 1 92 ? 15.336 1.938 -2.201 1.00 9.04 92 VAL A N 1
ATOM 722 C CA . VAL A 1 92 ? 15.762 0.594 -1.842 1.00 9.33 92 VAL A CA 1
ATOM 723 C C . VAL A 1 92 ? 16.960 0.662 -0.906 1.00 8.68 92 VAL A C 1
ATOM 724 O O . VAL A 1 92 ? 18.108 0.467 -1.279 1.00 10.21 92 VAL A O 1
ATOM 728 N N . TYR A 1 93 ? 16.635 0.912 0.356 1.00 8.23 93 TYR A N 1
ATOM 729 C CA . TYR A 1 93 ? 17.588 0.996 1.461 1.00 8.66 93 TYR A CA 1
ATOM 730 C C . TYR A 1 93 ? 16.934 0.338 2.658 1.00 8.17 93 TYR A C 1
ATOM 731 O O . TYR A 1 93 ? 15.725 0.489 2.846 1.00 9.02 93 TYR A O 1
ATOM 740 N N . SER A 1 94 ? 17.704 -0.376 3.458 1.00 7.58 94 SER A N 1
ATOM 741 C CA . SER A 1 94 ? 17.133 -1.149 4.545 1.00 7.55 94 SER A CA 1
ATOM 742 C C . SER A 1 94 ? 16.277 -0.271 5.460 1.00 7.14 94 SER A C 1
ATOM 743 O O . SER A 1 94 ? 15.168 -0.655 5.797 1.00 7.41 94 SER A O 1
ATOM 746 N N . GLY A 1 95 ? 16.757 0.887 5.860 1.00 7.29 95 GLY A N 1
ATOM 747 C CA . GLY A 1 95 ? 15.988 1.719 6.765 1.00 7.83 95 GLY A CA 1
ATOM 748 C C . GLY A 1 95 ? 14.707 2.265 6.167 1.00 7.75 95 GLY A C 1
ATOM 749 O O . GLY A 1 95 ? 13.692 2.375 6.852 1.00 8.04 95 GLY A O 1
ATOM 750 N N . ILE A 1 96 ? 14.728 2.614 4.877 1.00 7.72 96 ILE A N 1
ATOM 751 C CA . ILE A 1 96 ? 13.516 3.072 4.209 1.00 7.07 96 ILE A CA 1
ATOM 752 C C . ILE A 1 96 ? 12.493 1.935 4.110 1.00 6.79 96 ILE A C 1
ATOM 753 O O . ILE A 1 96 ?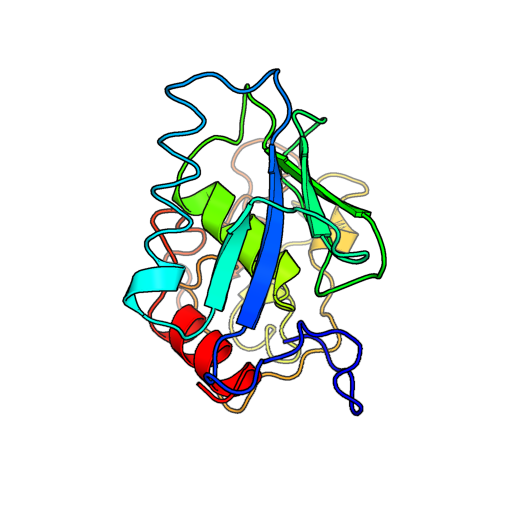 11.322 2.129 4.392 1.00 6.90 96 ILE A O 1
ATOM 758 N N . ALA A 1 97 ? 12.950 0.737 3.747 1.00 7.11 97 ALA A N 1
ATOM 759 C CA . ALA A 1 97 ? 12.082 -0.428 3.700 1.00 6.84 97 ALA A CA 1
ATOM 760 C C . ALA A 1 97 ? 11.490 -0.689 5.093 1.00 6.26 97 ALA A C 1
ATOM 761 O O . ALA A 1 97 ? 10.306 -0.972 5.194 1.00 7.45 97 ALA A O 1
ATOM 763 N N . GLN A 1 98 ? 12.307 -0.629 6.148 1.00 6.18 98 GLN A N 1
ATOM 764 C CA . GLN A 1 98 ? 11.800 -0.816 7.506 1.00 6.14 98 GLN A CA 1
ATOM 765 C C . GLN A 1 98 ? 10.702 0.212 7.822 1.00 6.00 98 GLN A C 1
ATOM 766 O O . GLN A 1 98 ? 9.715 -0.123 8.452 1.00 6.56 98 GLN A O 1
ATOM 772 N N . HIS A 1 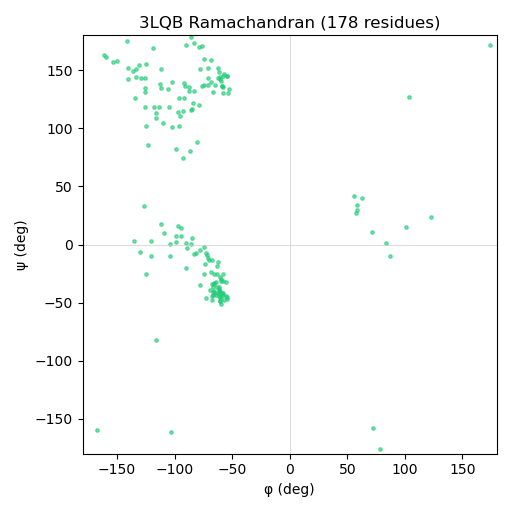99 ? 10.920 1.455 7.410 1.00 5.95 99 HIS A N 1
ATOM 773 C CA . HIS A 1 99 ? 9.997 2.533 7.656 1.00 6.35 99 HIS A CA 1
ATOM 774 C C . HIS A 1 99 ? 8.659 2.228 7.005 1.00 6.22 99 HIS A C 1
ATOM 775 O O . HIS A 1 99 ? 7.603 2.316 7.639 1.00 6.53 99 HIS A O 1
ATOM 782 N N . GLU A 1 100 ? 8.662 1.822 5.732 1.00 6.18 100 GLU A N 1
ATOM 783 C CA . GLU A 1 100 ? 7.404 1.515 5.048 1.00 6.46 100 GLU A CA 1
ATOM 784 C C . GLU A 1 100 ? 6.716 0.281 5.635 1.00 6.06 100 GLU A C 1
ATOM 785 O O . GLU A 1 100 ? 5.511 0.284 5.815 1.00 6.58 100 GLU A O 1
ATOM 791 N N . LEU A 1 101 ? 7.486 -0.761 5.971 1.00 6.91 101 LEU A N 1
ATOM 792 C CA . LEU A 1 101 ? 6.896 -1.947 6.567 1.00 6.42 101 LEU A CA 1
ATOM 793 C C . LEU A 1 101 ? 6.271 -1.606 7.920 1.00 6.09 101 LEU A C 1
ATOM 794 O O . LEU A 1 101 ? 5.241 -2.176 8.286 1.00 6.90 101 LEU A O 1
ATOM 799 N N . ASN A 1 102 ? 6.914 -0.701 8.664 1.00 6.08 102 ASN A N 1
ATOM 800 C CA . ASN A 1 102 ? 6.377 -0.303 9.963 1.00 6.29 102 ASN A CA 1
ATOM 801 C C . ASN A 1 102 ? 5.059 0.470 9.821 1.00 6.26 102 ASN A C 1
ATOM 802 O O . ASN A 1 102 ? 4.152 0.320 10.645 1.00 6.62 102 ASN A O 1
ATOM 807 N N . HIS A 1 103 ? 4.910 1.263 8.758 1.00 6.51 103 HIS A N 1
ATOM 808 C CA . HIS A 1 103 ? 3.605 1.825 8.456 1.00 6.86 103 HIS A CA 1
ATOM 809 C C . HIS A 1 103 ? 2.584 0.702 8.296 1.00 7.03 103 HIS A C 1
ATOM 810 O O . HIS A 1 103 ? 1.496 0.753 8.876 1.00 7.12 103 HIS A O 1
ATOM 817 N N . ALA A 1 104 ? 2.926 -0.328 7.522 1.00 6.49 104 ALA A N 1
ATOM 818 C CA . ALA A 1 104 ? 2.002 -1.435 7.262 1.00 7.21 104 ALA A CA 1
ATOM 819 C C . ALA A 1 104 ? 1.575 -2.138 8.544 1.00 6.93 104 ALA A C 1
ATOM 820 O O . ALA A 1 104 ? 0.461 -2.660 8.636 1.00 7.76 104 ALA A O 1
ATOM 822 N N . LEU A 1 105 ? 2.442 -2.134 9.562 1.00 6.95 105 LEU A N 1
ATOM 823 C CA . LEU A 1 105 ? 2.087 -2.723 10.861 1.00 7.14 105 LEU A CA 1
ATOM 824 C C . LEU A 1 105 ? 1.109 -1.879 11.671 1.00 6.53 105 LEU A C 1
ATOM 825 O O . LEU A 1 105 ? 0.496 -2.395 12.607 1.00 7.78 105 LEU A O 1
ATOM 830 N N . GLY A 1 106 ? 0.954 -0.607 11.327 1.00 6.89 106 GLY A N 1
ATOM 831 C CA . GLY A 1 106 ? -0.013 0.246 12.001 1.00 7.26 106 GLY A CA 1
ATOM 832 C C . GLY A 1 106 ? 0.569 1.503 12.630 1.00 7.58 106 GLY A C 1
ATOM 833 O O . GLY A 1 106 ? -0.054 2.061 13.508 1.00 9.67 106 GLY A O 1
ATOM 834 N N . PHE A 1 107 ? 1.722 1.992 12.163 1.00 7.26 107 PHE A N 1
ATOM 835 C CA . PHE A 1 107 ? 2.363 3.165 12.765 1.00 7.00 107 PHE A CA 1
ATOM 836 C C . PHE A 1 107 ? 2.376 4.370 11.838 1.00 6.93 107 PHE A C 1
ATOM 837 O O . PHE A 1 107 ? 2.662 4.240 10.647 1.00 7.98 107 PHE A O 1
ATOM 845 N N . TYR A 1 108 ? 2.099 5.533 12.423 1.00 7.25 108 TYR A N 1
ATOM 846 C CA . TYR A 1 108 ? 2.203 6.830 11.772 1.00 6.67 108 TYR A CA 1
ATOM 847 C C . TYR A 1 108 ? 3.590 7.422 11.951 1.00 6.48 108 TYR A C 1
ATOM 848 O O . TYR A 1 108 ? 4.435 6.942 12.723 1.00 7.23 108 TYR A O 1
ATOM 857 N N . HIS A 1 109 ? 3.839 8.514 11.257 1.00 6.56 109 HIS A N 1
ATOM 858 C CA . HIS A 1 109 ? 5.041 9.301 11.492 1.00 6.55 109 HIS A CA 1
ATOM 859 C C . HIS A 1 109 ? 5.083 9.837 12.916 1.00 7.08 109 HIS A C 1
ATOM 860 O O . HIS A 1 109 ? 4.070 10.151 13.539 1.00 7.63 109 HIS A O 1
ATOM 867 N N . GLU A 1 110 ? 6.299 9.977 13.427 1.00 6.89 110 GLU A N 1
ATOM 868 C CA . GLU A 1 110 ? 6.506 10.412 14.799 1.00 7.24 110 GLU A CA 1
ATOM 86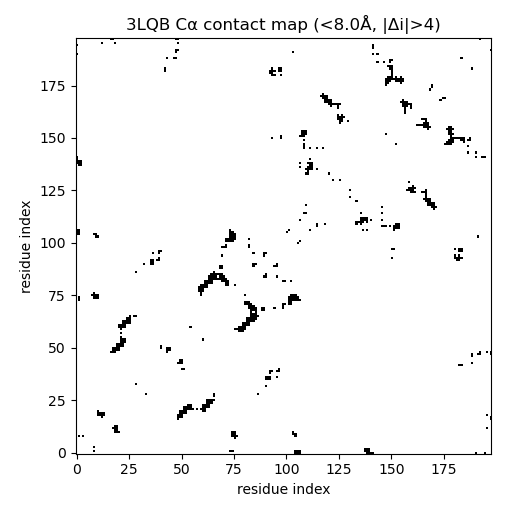9 C C . GLU A 1 110 ? 5.926 11.798 15.051 1.00 6.95 110 GLU A C 1
ATOM 870 O O . GLU A 1 110 ? 5.271 12.049 16.070 1.00 7.68 110 GLU A O 1
ATOM 876 N N . GLN A 1 111 ? 6.196 12.729 14.145 1.00 6.86 111 GLN A N 1
ATOM 877 C CA . GLN A 1 111 ? 5.735 14.103 14.363 1.00 7.02 111 GLN A CA 1
ATOM 878 C C . GLN A 1 111 ? 4.231 14.274 14.142 1.00 7.26 111 GLN A C 1
ATOM 879 O O . GLN A 1 111 ? 3.697 15.355 14.320 1.00 8.28 111 GLN A O 1
ATOM 885 N N . SER A 1 112 ? 3.544 13.202 13.750 1.00 7.42 112 SER A N 1
ATOM 886 C CA . SER A 1 112 ? 2.066 13.204 13.730 1.00 7.53 112 SER A CA 1
ATOM 887 C C . SER A 1 112 ? 1.453 12.939 15.100 1.00 8.08 112 SER A C 1
ATOM 888 O O . SER A 1 112 ? 0.233 12.998 15.247 1.00 9.20 112 SER A O 1
ATOM 891 N N . ARG A 1 113 ? 2.271 12.596 16.088 1.00 8.26 113 ARG A N 1
ATOM 892 C CA . ARG A 1 113 ? 1.739 12.315 17.415 1.00 8.34 113 ARG A CA 1
ATOM 893 C C . ARG A 1 113 ? 0.890 13.475 17.932 1.00 9.54 113 ARG A C 1
ATOM 894 O O . ARG A 1 113 ? 1.197 14.641 17.715 1.00 9.22 113 ARG A O 1
ATOM 902 N N . SER A 1 114 ? -0.159 13.121 18.667 1.00 10.24 114 SER A N 1
ATOM 903 C CA . SER A 1 114 ? -1.058 14.096 19.242 1.00 10.76 114 SER A CA 1
ATOM 904 C C . SER A 1 114 ? -0.333 15.140 20.111 1.00 11.15 114 SER A C 1
ATOM 905 O O . SER A 1 114 ? -0.778 16.290 20.187 1.00 11.60 114 SER A O 1
ATOM 908 N N . ASP A 1 115 ? 0.764 14.740 20.768 1.00 10.41 115 ASP A N 1
ATOM 909 C CA . ASP A 1 115 ? 1.536 15.610 21.658 1.00 10.28 115 ASP A CA 1
ATOM 910 C C . ASP A 1 115 ? 2.758 16.230 20.976 1.00 9.49 115 ASP A C 1
ATOM 911 O O . ASP A 1 115 ? 3.617 16.818 21.647 1.00 9.95 115 ASP A O 1
ATOM 916 N N . ARG A 1 116 ? 2.798 16.194 19.649 1.00 9.23 116 ARG A N 1
ATOM 917 C CA . ARG A 1 116 ? 3.997 16.592 18.937 1.00 8.52 116 ARG A CA 1
ATOM 918 C C . ARG A 1 116 ? 4.402 18.050 19.151 1.00 8.81 116 ARG A C 1
ATOM 919 O O . ARG A 1 116 ? 5.584 18.385 19.031 1.00 9.00 116 ARG A O 1
ATOM 927 N N A ASP A 1 117 ? 3.429 18.903 19.441 0.50 9.08 117 ASP A N 1
ATOM 928 N N B ASP A 1 117 ? 3.441 18.918 19.448 0.50 8.95 117 ASP A N 1
ATOM 929 C CA A ASP A 1 117 ? 3.681 20.329 19.627 0.50 10.23 117 ASP A CA 1
ATOM 930 C CA B ASP A 1 117 ? 3.743 20.343 19.621 0.50 10.15 117 ASP A CA 1
ATOM 931 C C A ASP A 1 117 ? 4.570 20.633 20.836 0.50 9.93 117 ASP A C 1
ATOM 932 C C B ASP A 1 117 ? 4.597 20.637 20.842 0.50 9.82 117 ASP A C 1
ATOM 933 O O A ASP A 1 117 ? 5.123 21.724 20.940 0.50 11.11 117 ASP A O 1
ATOM 934 O O B ASP A 1 117 ? 5.167 21.719 20.958 0.50 10.87 117 ASP A O 1
ATOM 943 N N . GLN A 1 118 ? 4.734 19.664 21.725 1.00 10.01 118 GLN A N 1
ATOM 944 C CA . GLN A 1 118 ? 5.637 19.806 22.853 1.00 10.49 118 GLN A CA 1
ATOM 945 C C . GLN A 1 118 ? 7.096 19.541 22.456 1.00 9.86 118 GLN A C 1
ATOM 946 O O . GLN A 1 118 ? 7.986 19.817 23.237 1.00 10.77 118 GLN A O 1
ATOM 952 N N . TYR A 1 119 ? 7.335 18.993 21.261 1.00 9.42 119 TYR A N 1
ATOM 953 C CA . TYR A 1 119 ? 8.631 18.499 20.863 1.00 9.04 119 TYR A CA 1
ATOM 954 C C . TYR A 1 119 ? 9.174 19.090 19.574 1.00 8.59 119 TYR A C 1
ATOM 955 O O . TYR A 1 119 ? 10.386 19.111 19.392 1.00 8.76 119 TYR A O 1
ATOM 964 N N . VAL A 1 120 ? 8.303 19.559 18.682 1.00 9.04 120 VAL A N 1
ATOM 965 C CA . VAL A 1 120 ? 8.696 20.186 17.438 1.00 9.01 120 VAL A CA 1
ATOM 966 C C . VAL A 1 120 ? 7.813 21.364 17.132 1.00 9.37 120 VAL A C 1
ATOM 967 O O . VAL A 1 120 ? 6.640 21.411 17.533 1.00 9.97 120 VAL A O 1
ATOM 971 N N . ARG A 1 121 ? 8.399 22.308 16.406 1.00 9.82 121 ARG A N 1
ATOM 972 C CA . ARG A 1 121 ? 7.690 23.393 15.757 1.00 10.16 121 ARG A CA 1
ATOM 973 C C . ARG A 1 121 ? 7.644 23.121 14.275 1.00 10.28 121 ARG A C 1
ATOM 974 O O . ARG A 1 121 ? 8.662 22.772 13.688 1.00 10.76 121 ARG A O 1
ATOM 982 N N . ILE A 1 122 ? 6.484 23.284 13.663 1.00 10.12 122 ILE A N 1
ATOM 983 C CA . ILE A 1 122 ? 6.328 23.143 12.219 1.00 10.17 122 ILE A CA 1
ATOM 984 C C . ILE A 1 122 ? 6.419 24.540 11.611 1.00 9.94 122 ILE A C 1
ATOM 985 O O . ILE A 1 122 ? 5.709 25.450 12.013 1.00 11.78 122 ILE A O 1
ATOM 990 N N . ASN A 1 123 ? 7.317 24.704 10.644 1.00 9.83 123 ASN A N 1
ATOM 991 C CA . ASN A 1 123 ? 7.528 25.994 9.986 1.00 10.98 123 ASN A CA 1
ATOM 992 C C . ASN A 1 123 ? 6.751 25.961 8.677 1.00 10.60 123 ASN A C 1
ATOM 993 O O . ASN A 1 123 ? 7.292 25.663 7.606 1.00 10.67 123 ASN A O 1
ATOM 998 N N . TRP A 1 124 ? 5.446 26.243 8.780 1.00 10.95 124 TRP A N 1
ATOM 999 C CA . TRP A 1 124 ? 4.515 26.016 7.688 1.00 10.57 124 TRP A CA 1
ATOM 1000 C C . TRP A 1 124 ? 4.882 26.798 6.449 1.00 10.25 124 TRP A C 1
ATOM 1001 O O . TRP A 1 124 ? 4.726 26.306 5.344 1.00 12.16 124 TRP A O 1
ATOM 1012 N N . ASN A 1 125 ? 5.482 27.975 6.632 1.00 10.92 125 ASN A N 1
ATOM 1013 C CA . ASN A 1 125 ? 5.863 28.799 5.501 1.00 12.70 125 ASN A CA 1
ATOM 1014 C C . ASN A 1 125 ? 6.985 28.201 4.644 1.00 12.03 125 ASN A C 1
ATOM 1015 O O . ASN A 1 125 ? 7.190 28.644 3.524 1.00 13.17 125 ASN A O 1
ATOM 1020 N N . ASN A 1 126 ? 7.661 27.176 5.154 1.00 10.81 126 ASN A N 1
ATOM 1021 C CA . ASN A 1 126 ? 8.756 26.524 4.440 1.00 10.15 126 ASN A CA 1
ATOM 1022 C C . ASN A 1 126 ? 8.343 25.246 3.743 1.00 9.96 126 ASN A C 1
ATOM 1023 O O . ASN A 1 126 ? 9.183 24.622 3.135 1.00 9.87 126 ASN A O 1
ATOM 1028 N N . ILE A 1 127 ? 7.068 24.869 3.805 1.00 9.25 127 ILE A N 1
ATOM 1029 C CA . ILE A 1 127 ? 6.596 23.618 3.249 1.00 9.09 127 ILE A CA 1
ATOM 1030 C C . ILE A 1 127 ? 6.137 23.909 1.828 1.00 9.79 127 ILE A C 1
ATOM 1031 O O . ILE A 1 127 ? 5.510 24.944 1.567 1.00 10.43 127 ILE A O 1
ATOM 1036 N N A SER A 1 128 ? 6.511 23.021 0.907 0.50 9.51 128 SER A N 1
ATOM 1037 N N B SER A 1 128 ? 6.518 23.047 0.896 0.50 10.09 128 SER A N 1
ATOM 1038 C CA A SER A 1 128 ? 6.044 23.079 -0.479 0.50 9.75 128 SER A CA 1
ATOM 1039 C CA B SER A 1 128 ? 6.109 23.203 -0.493 0.50 10.83 128 SER A CA 1
ATOM 1040 C C A SER A 1 128 ? 4.526 23.214 -0.566 0.50 9.91 128 SER A C 1
ATOM 1041 C C B SER A 1 128 ? 4.588 23.150 -0.653 0.50 10.70 128 SER A C 1
ATOM 1042 O O A SER A 1 128 ? 3.789 22.626 0.231 0.50 9.74 128 SER A O 1
ATOM 1043 O O B SER A 1 128 ? 3.915 22.355 0.003 0.50 11.56 128 SER A O 1
ATOM 1048 N N . PRO A 1 129 ? 4.035 23.990 -1.546 1.00 11.16 129 PRO A N 1
ATOM 1049 C CA . PRO A 1 129 ? 2.585 24.120 -1.644 1.00 11.95 129 PRO A CA 1
ATOM 1050 C C . PRO A 1 129 ? 1.865 22.801 -1.862 1.00 13.03 129 PRO A C 1
ATOM 1051 O O . PRO A 1 129 ? 2.225 22.025 -2.730 1.00 13.83 129 PRO A O 1
ATOM 1055 N N . GLY A 1 130 ? 0.820 22.575 -1.077 1.00 13.32 130 GLY A N 1
ATOM 1056 C CA . GLY A 1 130 ? 0.020 21.369 -1.166 1.00 13.94 130 GLY A CA 1
ATOM 1057 C C . GLY A 1 130 ? 0.610 20.203 -0.388 1.00 13.63 130 GLY A C 1
ATOM 1058 O O . GLY A 1 130 ? 0.022 19.126 -0.413 1.00 16.32 130 GLY A O 1
ATOM 1059 N N . MET A 1 131 ? 1.742 20.390 0.304 1.00 12.80 131 MET A N 1
ATOM 1060 C CA . MET A 1 131 ? 2.336 19.316 1.068 1.00 12.30 131 MET A CA 1
ATOM 1061 C C . MET A 1 131 ? 2.117 19.424 2.560 1.00 11.24 131 MET A C 1
ATOM 1062 O O . MET A 1 131 ? 2.595 18.567 3.296 1.00 10.70 131 MET A O 1
ATOM 1067 N N . ALA A 1 132 ? 1.411 20.453 3.018 1.00 10.75 132 ALA A N 1
ATOM 1068 C CA . ALA A 1 132 ? 1.192 20.636 4.436 1.00 11.14 132 ALA A CA 1
ATOM 1069 C C . ALA A 1 132 ? 0.442 19.493 5.087 1.00 10.69 132 ALA A C 1
ATOM 1070 O O . ALA A 1 132 ? 0.639 19.251 6.261 1.00 10.62 132 ALA A O 1
ATOM 1072 N N . TYR A 1 133 ? -0.399 18.783 4.337 1.00 11.18 133 TYR A N 1
ATOM 1073 C CA . TYR A 1 133 ? -1.169 17.676 4.886 1.00 10.57 133 TYR A CA 1
ATOM 1074 C C . TYR A 1 133 ? -0.253 16.612 5.493 1.00 10.18 133 TYR A C 1
ATOM 1075 O O . TYR A 1 133 ? -0.679 15.877 6.400 1.00 12.35 133 TYR A O 1
ATOM 1084 N N . ASN A 1 134 ? 0.992 16.531 5.029 1.00 9.44 134 ASN A N 1
ATOM 1085 C CA . ASN A 1 134 ? 1.919 15.564 5.555 1.00 9.28 134 ASN A CA 1
ATOM 1086 C C . ASN A 1 134 ? 2.354 15.896 6.978 1.00 8.83 134 ASN A C 1
ATOM 1087 O O . ASN A 1 134 ? 3.022 15.068 7.609 1.00 9.68 134 ASN A O 1
ATOM 1092 N N . PHE A 1 135 ? 2.062 17.113 7.439 1.00 9.29 135 PHE A N 1
ATOM 1093 C CA . PHE A 1 135 ? 2.482 17.607 8.749 1.00 9.30 135 PHE A CA 1
ATOM 1094 C C . PHE A 1 135 ? 1.331 17.738 9.721 1.00 10.47 135 PHE A C 1
ATOM 1095 O O . PHE A 1 135 ? 1.498 18.254 10.799 1.00 10.74 135 PHE A O 1
ATOM 1103 N N . LEU A 1 136 ? 0.171 17.205 9.350 1.00 11.38 136 LEU A N 1
ATOM 1104 C CA . LEU A 1 136 ? -0.971 17.187 10.219 1.00 12.54 136 LEU A CA 1
ATOM 1105 C C . LEU A 1 136 ? -0.775 16.217 11.363 1.00 11.32 136 LEU A C 1
ATOM 1106 O O . LEU A 1 136 ? -0.256 15.107 11.183 1.00 12.55 136 LEU A O 1
ATOM 1111 N N . LYS A 1 137 ? -1.170 16.647 12.549 1.00 12.44 137 LYS A N 1
ATOM 1112 C CA . LYS A 1 137 ? -1.362 15.673 13.610 1.00 13.44 137 LYS A CA 1
ATOM 1113 C C . LYS A 1 137 ? -2.376 14.627 13.224 1.00 13.31 137 LYS A C 1
ATOM 1114 O O . LYS A 1 137 ? -3.392 14.921 12.570 1.00 15.32 137 LYS A O 1
ATOM 1120 N N . GLN A 1 138 ? -2.150 13.410 13.676 1.00 13.23 138 GLN A N 1
ATOM 1121 C CA . GLN A 1 138 ? -3.069 12.313 13.367 1.00 14.34 138 GLN A CA 1
ATOM 1122 C C . GLN A 1 138 ? -3.640 11.787 14.678 1.00 16.21 138 GLN A C 1
ATOM 1123 O O . GLN A 1 138 ? -3.231 12.219 15.765 1.00 17.55 138 GLN A O 1
ATOM 1129 N N . LYS A 1 139 ? -4.656 10.938 14.575 1.00 17.33 139 LYS A N 1
ATOM 1130 C CA . LYS A 1 139 ? -5.320 10.392 15.767 1.00 16.70 139 LYS A CA 1
ATOM 1131 C C . LYS A 1 139 ? -4.499 9.249 16.298 1.00 15.92 139 LYS A C 1
ATOM 1132 O O . LYS A 1 139 ? -4.736 8.106 15.914 1.00 17.49 139 LYS A O 1
ATOM 1134 N N . THR A 1 140 ? -3.531 9.547 17.173 1.00 15.62 140 THR A N 1
ATOM 1135 C CA . THR A 1 140 ? -2.576 8.533 17.614 1.00 13.90 140 THR A CA 1
ATOM 1136 C C . THR A 1 140 ? -2.822 7.931 18.997 1.00 13.34 140 THR A C 1
ATOM 1137 O O . THR A 1 140 ? -3.169 8.616 19.965 1.00 15.29 140 THR A O 1
ATOM 1141 N N . ASN A 1 141 ? -2.606 6.630 19.077 1.00 11.11 141 ASN A N 1
ATOM 1142 C CA . ASN A 1 141 ? -2.467 5.944 20.343 1.00 10.93 141 ASN A C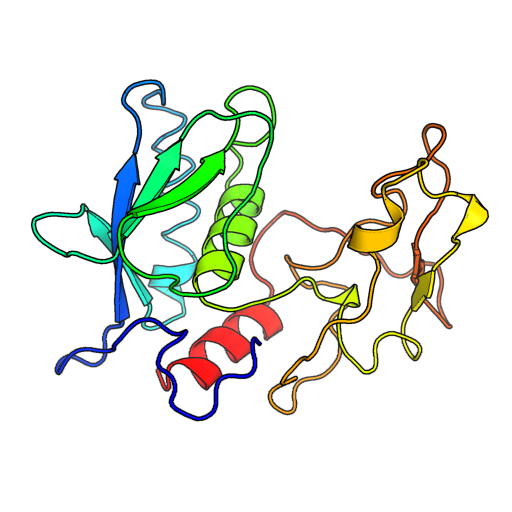A 1
ATOM 1143 C C . ASN A 1 141 ? -0.983 5.890 20.588 1.00 10.58 141 ASN A C 1
ATOM 1144 O O . ASN A 1 141 ? -0.267 5.171 19.881 1.00 10.43 141 ASN A O 1
ATOM 1149 N N . ASN A 1 142 ? -0.477 6.632 21.573 1.00 10.47 142 ASN A N 1
ATOM 1150 C CA . ASN A 1 142 ? 0.942 6.719 21.823 1.00 9.68 142 ASN A CA 1
ATOM 1151 C C . ASN A 1 142 ? 1.482 5.615 22.712 1.00 10.07 142 ASN A C 1
ATOM 1152 O O . ASN A 1 142 ? 2.678 5.552 22.941 1.00 10.58 142 ASN A O 1
ATOM 1157 N N . GLN A 1 143 ? 0.596 4.708 23.143 1.00 9.99 143 GLN A N 1
ATOM 1158 C CA . GLN A 1 143 ? 0.962 3.461 23.816 1.00 11.05 143 GLN A CA 1
ATOM 1159 C C . GLN A 1 143 ? 1.775 3.715 25.077 1.00 11.22 143 GLN A C 1
ATOM 1160 O O . GLN A 1 143 ? 2.594 2.884 25.463 1.00 11.99 143 GLN A O 1
ATOM 1166 N N . ASN A 1 144 ? 1.579 4.882 25.685 1.00 11.98 144 ASN A N 1
ATOM 1167 C CA . ASN A 1 144 ? 2.301 5.264 26.881 1.00 11.53 144 ASN A CA 1
ATOM 1168 C C . ASN A 1 144 ? 3.817 5.278 26.672 1.00 12.10 144 ASN A C 1
ATOM 1169 O O . ASN A 1 144 ? 4.559 4.974 27.586 1.00 12.24 144 ASN A O 1
ATOM 1174 N N . THR A 1 145 ? 4.254 5.647 25.468 1.00 10.66 145 THR A N 1
ATOM 1175 C CA . THR A 1 145 ? 5.670 5.782 25.143 1.00 9.57 145 THR A CA 1
ATOM 1176 C C . THR A 1 145 ? 5.964 7.251 24.909 1.00 9.44 145 THR A C 1
ATOM 1177 O O . THR A 1 145 ? 5.107 8.023 24.480 1.00 10.01 145 THR A O 1
ATOM 1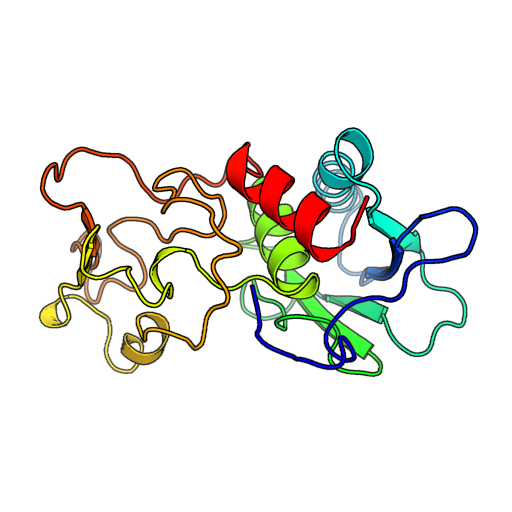181 N N . PRO A 1 146 ? 7.216 7.643 25.189 1.00 9.85 146 PRO A N 1
ATOM 1182 C CA . PRO A 1 146 ? 7.616 9.019 24.967 1.00 9.97 146 PRO A CA 1
ATOM 1183 C C . PRO A 1 146 ? 7.816 9.321 23.500 1.00 8.84 146 PRO A C 1
ATOM 1184 O O . PRO A 1 146 ? 8.039 8.429 22.694 1.00 9.41 146 PRO A O 1
ATOM 1188 N N . TYR A 1 147 ? 7.759 10.601 23.182 1.00 9.12 147 TYR A N 1
ATOM 1189 C CA . TYR A 1 147 ? 8.173 11.085 21.875 1.00 8.78 147 TYR A CA 1
ATOM 1190 C C . TYR A 1 147 ? 9.630 10.718 21.638 1.00 8.66 147 TYR A C 1
ATOM 1191 O O . TYR A 1 147 ? 10.475 10.864 22.520 1.00 10.18 147 TYR A O 1
ATOM 1200 N N . ASP A 1 148 ? 9.934 10.248 20.437 1.00 8.32 148 ASP A N 1
ATOM 1201 C CA . ASP A 1 148 ? 11.271 9.783 20.091 1.00 7.64 148 ASP A CA 1
ATOM 1202 C C . ASP A 1 148 ? 11.771 10.522 18.879 1.00 7.44 148 ASP A C 1
ATOM 1203 O O . ASP A 1 148 ? 11.435 10.182 17.727 1.00 7.71 148 ASP A O 1
ATOM 1208 N N . TYR A 1 149 ? 12.637 11.505 19.108 1.00 7.47 149 TYR A N 1
ATOM 1209 C CA . TYR A 1 149 ? 13.266 12.228 18.007 1.00 7.35 149 TYR A CA 1
ATOM 1210 C C . TYR A 1 149 ? 14.037 11.275 17.092 1.00 7.20 149 TYR A C 1
ATOM 1211 O O . TYR A 1 149 ? 14.194 11.546 15.914 1.00 8.33 149 TYR A O 1
ATOM 1220 N N . GLY A 1 150 ? 14.566 10.198 17.672 1.00 7.76 150 GLY A N 1
ATOM 1221 C CA . GLY A 1 150 ? 15.324 9.190 16.929 1.00 7.95 150 GLY A CA 1
ATOM 1222 C C . GLY A 1 150 ? 14.483 8.121 16.257 1.00 7.40 150 GLY A C 1
ATOM 1223 O O . GLY A 1 150 ? 15.043 7.170 15.684 1.00 7.78 150 GLY A O 1
ATOM 1224 N N . SER A 1 151 ? 13.160 8.237 16.288 1.00 7.11 151 SER A N 1
ATOM 1225 C CA . SER A 1 151 ? 12.336 7.234 15.626 1.00 6.82 151 SER A CA 1
ATOM 1226 C C . SER A 1 151 ? 12.631 7.188 14.136 1.00 7.05 151 SER A C 1
ATOM 1227 O O . SER A 1 151 ? 12.781 8.226 13.482 1.00 6.61 151 SER A O 1
ATOM 1230 N N . LEU A 1 152 ? 12.573 5.971 13.591 1.00 6.56 152 LEU A N 1
ATOM 1231 C CA . LEU A 1 152 ? 12.661 5.767 12.153 1.00 6.88 152 LEU A CA 1
ATOM 1232 C C . LEU A 1 152 ? 11.486 6.414 11.438 1.00 6.71 152 LEU A C 1
ATOM 1233 O O . LEU A 1 152 ? 11.533 6.646 10.227 1.00 6.69 152 LEU A O 1
ATOM 1238 N N . MET A 1 153 ? 10.417 6.695 12.200 1.00 6.06 153 MET A N 1
ATOM 1239 C CA . MET A 1 153 ? 9.206 7.280 11.649 1.00 6.21 153 MET A CA 1
ATOM 1240 C C . MET A 1 153 ? 9.196 8.818 11.668 1.00 6.45 153 MET A C 1
ATOM 1241 O O . MET A 1 153 ? 8.205 9.418 11.253 1.00 7.11 153 MET A O 1
ATOM 1246 N N . HIS A 1 154 ? 10.268 9.452 12.149 1.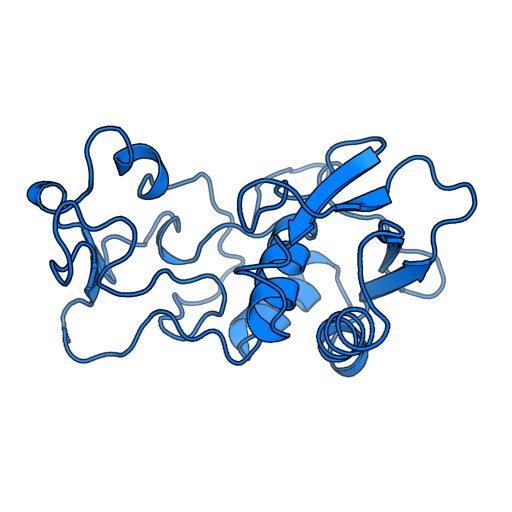00 6.49 154 HIS A N 1
ATOM 1247 C CA . HIS A 1 154 ? 10.332 10.922 12.220 1.00 6.88 154 HIS A CA 1
ATOM 1248 C C . HIS A 1 154 ? 10.863 11.513 10.926 1.00 6.82 154 HIS A C 1
ATOM 1249 O O . HIS A 1 154 ? 11.880 11.057 10.416 1.00 7.55 154 HIS A O 1
ATOM 1256 N N . TYR A 1 155 ? 10.190 12.529 10.401 1.00 7.05 155 TYR A N 1
ATOM 1257 C CA . TYR A 1 155 ? 10.733 13.300 9.296 1.00 7.10 155 TYR A CA 1
ATOM 1258 C C . TYR A 1 155 ? 12.028 14.016 9.687 1.00 7.81 155 TYR A C 1
ATOM 1259 O O . TYR A 1 155 ? 12.246 14.384 10.869 1.00 8.16 155 TYR A O 1
ATOM 1268 N N . GLY A 1 156 ? 12.889 14.247 8.698 1.00 7.86 156 GLY A N 1
ATOM 1269 C CA . GLY A 1 156 ? 14.015 15.156 8.869 1.00 8.58 156 GLY A CA 1
ATOM 1270 C C . GLY A 1 156 ? 13.599 16.627 8.831 1.00 7.97 156 GLY A C 1
ATOM 1271 O O . GLY A 1 156 ? 12.443 16.973 8.514 1.00 8.76 156 GLY A O 1
ATOM 1272 N N . LYS A 1 157 ? 14.539 17.495 9.164 1.00 7.71 157 LYS A N 1
ATOM 1273 C CA . LYS A 1 157 ? 14.278 18.908 9.324 1.00 8.67 157 LYS A CA 1
ATOM 1274 C C . LYS A 1 157 ? 13.824 19.616 8.061 1.00 7.98 157 LYS A C 1
ATOM 1275 O O . LYS A 1 157 ? 13.231 20.678 8.157 1.00 8.66 157 LYS A O 1
ATOM 1281 N N . THR A 1 158 ? 14.201 19.071 6.900 1.00 8.24 158 THR A N 1
ATOM 1282 C CA . THR A 1 158 ? 13.896 19.716 5.619 1.00 9.34 158 THR A CA 1
ATOM 1283 C C . THR A 1 158 ? 12.870 18.939 4.781 1.00 8.14 158 THR A C 1
ATOM 1284 O O . THR A 1 158 ? 12.761 19.182 3.589 1.00 9.81 158 THR A O 1
ATOM 1288 N N . ALA A 1 159 ? 12.122 18.028 5.393 1.00 8.56 159 ALA A N 1
ATOM 1289 C CA . ALA A 1 159 ? 11.097 17.269 4.669 1.00 8.53 159 ALA A CA 1
ATOM 1290 C C . ALA A 1 159 ? 10.151 18.218 3.945 1.00 8.15 159 ALA A C 1
ATOM 1291 O O . ALA A 1 159 ? 9.621 19.176 4.536 1.00 8.62 159 ALA A O 1
ATOM 1293 N N . PHE A 1 160 ? 9.934 17.950 2.666 1.00 8.07 160 PHE A N 1
ATOM 1294 C CA . PHE A 1 160 ? 8.969 18.689 1.844 1.00 8.61 160 PHE A CA 1
ATOM 1295 C C . PHE A 1 160 ? 9.285 20.189 1.795 1.00 8.15 160 PHE A C 1
ATOM 1296 O O . PHE A 1 160 ? 8.390 20.995 1.613 1.00 8.74 160 PHE A O 1
ATOM 1304 N N . ALA A 1 161 ? 10.552 20.562 1.906 1.00 8.29 161 ALA A N 1
ATOM 1305 C CA . ALA A 1 161 ? 10.930 21.972 1.824 1.00 8.81 161 ALA A CA 1
ATOM 1306 C C . ALA A 1 161 ? 10.510 22.609 0.487 1.00 9.16 161 ALA A C 1
ATOM 1307 O O . ALA A 1 161 ? 10.693 22.029 -0.581 1.00 9.73 161 ALA A O 1
ATOM 1309 N N . ILE A 1 162 ? 9.958 23.817 0.562 1.00 9.17 162 ILE A N 1
ATOM 1310 C CA . ILE A 1 162 ? 9.510 24.547 -0.622 1.00 10.54 162 ILE A CA 1
ATOM 1311 C C . ILE A 1 162 ? 10.675 24.932 -1.547 1.00 11.15 162 ILE A C 1
ATOM 1312 O O . ILE A 1 162 ? 10.564 24.938 -2.768 1.00 12.48 162 ILE A O 1
ATOM 1317 N N . GLN A 1 163 ? 11.816 25.216 -0.938 1.00 10.90 163 GLN A N 1
ATOM 1318 C CA . GLN A 1 163 ? 13.055 25.467 -1.623 1.00 11.82 163 GLN A CA 1
ATOM 1319 C C . GLN A 1 163 ? 14.132 24.708 -0.867 1.00 12.52 163 GLN A C 1
ATOM 1320 O O . GLN A 1 163 ? 14.053 24.498 0.353 1.00 11.38 163 GLN A O 1
ATOM 1326 N N . PRO A 1 164 ? 15.159 24.273 -1.594 1.00 14.05 164 PRO A N 1
ATOM 1327 C CA . PRO A 1 164 ? 16.046 23.296 -0.995 1.00 14.86 164 PRO A CA 1
ATOM 1328 C C . PRO A 1 164 ? 16.680 23.783 0.301 1.00 14.80 164 PRO A C 1
ATOM 1329 O O . PRO A 1 164 ? 17.135 24.938 0.396 1.00 14.62 164 PRO A O 1
ATOM 1333 N N . GLY A 1 165 ? 16.704 22.917 1.307 1.00 14.37 165 GLY A N 1
ATOM 1334 C CA . GLY A 1 165 ? 17.438 23.231 2.522 1.00 13.34 165 GLY A CA 1
ATOM 1335 C C . GLY A 1 165 ? 16.671 24.026 3.571 1.00 12.87 165 GLY A C 1
ATOM 1336 O O . GLY A 1 165 ? 17.119 24.163 4.708 1.00 13.05 165 GLY A O 1
ATOM 1337 N N . LEU A 1 166 ? 15.488 24.540 3.228 1.00 11.35 166 LEU A N 1
ATOM 1338 C CA . LEU A 1 166 ? 14.687 25.250 4.217 1.00 10.87 166 LEU A CA 1
ATOM 1339 C C . LEU A 1 166 ? 14.130 24.256 5.232 1.00 10.72 166 LEU A C 1
ATOM 1340 O O . LEU A 1 166 ? 13.784 23.125 4.905 1.00 11.89 166 LEU A O 1
ATOM 1345 N N . GLU A 1 167 ? 14.063 24.691 6.477 1.00 10.10 167 GLU A N 1
ATOM 1346 C CA . GLU A 1 167 ? 13.688 23.840 7.588 1.00 10.34 167 GLU A CA 1
ATOM 1347 C C . GLU A 1 167 ? 12.190 23.918 7.850 1.00 9.77 167 GLU A C 1
ATOM 1348 O O . GLU A 1 167 ? 11.667 24.942 8.248 1.00 10.37 167 GLU A O 1
ATOM 1354 N N . THR A 1 168 ? 11.524 22.801 7.639 1.00 9.24 168 THR A N 1
ATOM 1355 C CA . THR A 1 168 ? 10.097 22.657 7.887 1.00 8.85 168 THR A CA 1
ATOM 1356 C C . THR A 1 168 ? 9.790 22.174 9.310 1.00 8.56 168 THR A C 1
ATOM 1357 O O . THR A 1 168 ? 8.660 22.366 9.767 1.00 8.44 168 THR A O 1
ATOM 1361 N N . ILE A 1 169 ? 10.766 21.563 9.991 1.00 8.14 169 ILE A N 1
ATOM 1362 C CA . ILE A 1 169 ? 10.542 21.059 11.347 1.00 8.38 169 ILE A CA 1
ATOM 1363 C C . ILE A 1 169 ? 11.721 21.469 12.188 1.00 8.67 169 ILE A C 1
ATOM 1364 O O . ILE A 1 169 ? 12.863 21.145 11.841 1.00 9.71 169 ILE A O 1
ATOM 1369 N N . THR A 1 170 ? 11.461 22.143 13.310 1.00 9.85 170 THR A N 1
ATOM 1370 C CA . THR A 1 170 ? 12.501 22.526 14.278 1.00 10.83 170 THR A CA 1
ATOM 1371 C C . THR A 1 170 ? 12.217 21.846 15.623 1.00 10.72 170 THR A C 1
ATOM 1372 O O . THR A 1 170 ? 11.203 22.127 16.244 1.00 10.60 170 THR A O 1
ATOM 1376 N N . PRO A 1 171 ? 13.131 20.996 16.109 1.00 10.30 171 PRO A N 1
ATOM 1377 C CA . PRO A 1 171 ? 12.965 20.436 17.434 1.00 9.67 171 PRO A CA 1
ATOM 1378 C C . PRO A 1 171 ? 12.975 21.570 18.477 1.00 9.79 171 PRO A C 1
ATOM 1379 O O . PRO A 1 171 ? 13.724 22.552 18.336 1.00 10.33 171 PRO A O 1
ATOM 1383 N N . ILE A 1 172 ? 12.157 21.423 19.515 1.00 9.26 172 ILE A N 1
ATOM 1384 C CA . ILE A 1 172 ? 12.085 22.381 20.609 1.00 9.71 172 ILE A CA 1
ATOM 1385 C C . ILE A 1 172 ? 12.103 21.656 21.942 1.00 9.81 172 ILE A C 1
ATOM 1386 O O . ILE A 1 172 ? 11.565 20.567 22.045 1.00 9.99 172 ILE A O 1
ATOM 1391 N N . PRO A 1 173 ? 12.753 22.241 22.972 1.00 11.04 173 PRO A N 1
ATOM 1392 C CA . PRO A 1 173 ? 13.448 23.533 22.986 1.00 11.49 173 PRO A CA 1
ATOM 1393 C C . PRO A 1 173 ? 14.877 23.517 22.458 1.00 11.53 173 PRO A C 1
ATOM 1394 O O . PRO A 1 173 ? 15.468 24.575 22.321 1.00 13.57 173 PRO A O 1
ATOM 1398 N N . ASP A 1 174 ? 15.422 22.339 22.184 1.00 11.26 174 ASP A N 1
ATOM 1399 C CA . ASP A 1 174 ? 16.780 22.180 21.687 1.00 11.35 174 ASP A CA 1
ATOM 1400 C C . ASP A 1 174 ? 16.714 21.901 20.184 1.00 11.15 174 ASP A C 1
ATOM 1401 O O . ASP A 1 174 ? 16.427 20.785 19.770 1.00 10.16 174 ASP A O 1
ATOM 1406 N N . GLU A 1 175 ? 16.975 22.931 19.384 1.00 10.99 175 GLU A N 1
ATOM 1407 C CA . GLU A 1 175 ? 16.886 22.825 17.936 1.00 13.10 175 GLU A CA 1
ATOM 1408 C C . GLU A 1 175 ? 17.992 21.981 17.328 1.00 12.97 175 GLU A C 1
ATOM 1409 O O . GLU A 1 175 ? 17.913 21.640 16.156 1.00 14.68 175 GLU A O 1
ATOM 1415 N N . ASN A 1 176 ? 19.018 21.646 18.098 1.00 12.71 176 ASN A N 1
ATOM 1416 C CA . ASN A 1 176 ? 20.150 20.883 17.562 1.00 13.29 176 ASN A CA 1
ATOM 1417 C C . ASN A 1 176 ? 19.992 19.376 17.655 1.00 12.28 176 ASN A C 1
ATOM 1418 O O . ASN A 1 176 ? 20.843 18.622 17.208 1.00 13.45 176 ASN A O 1
ATOM 1423 N N . VAL A 1 177 ? 18.903 18.917 18.252 1.00 11.22 177 VAL A N 1
ATOM 1424 C CA . VAL A 1 177 ? 18.610 17.491 18.254 1.00 12.09 177 VAL A CA 1
ATOM 1425 C C . VAL A 1 177 ? 18.466 17.038 16.795 1.00 12.01 177 VAL A C 1
ATOM 1426 O O . VAL A 1 177 ? 17.906 17.753 15.967 1.00 13.53 177 VAL A O 1
ATOM 1430 N N . GLN A 1 178 ? 18.950 15.842 16.515 1.00 11.84 178 GLN A N 1
ATOM 1431 C CA . GLN A 1 178 ? 18.845 15.243 15.206 1.00 11.99 178 GLN A CA 1
ATOM 1432 C C . GLN A 1 178 ? 17.544 14.458 15.023 1.00 10.37 178 GLN A C 1
ATOM 1433 O O . GLN A 1 178 ? 17.156 13.674 15.876 1.00 11.42 178 GLN A O 1
ATOM 1437 N N . ILE A 1 179 ? 16.923 14.663 13.866 1.00 8.90 179 ILE A N 1
ATOM 1438 C CA . ILE A 1 179 ? 15.714 13.976 13.475 1.00 8.12 179 ILE A CA 1
ATOM 1439 C C . ILE A 1 179 ? 15.875 13.485 12.045 1.00 8.31 179 ILE A C 1
ATOM 1440 O O . ILE A 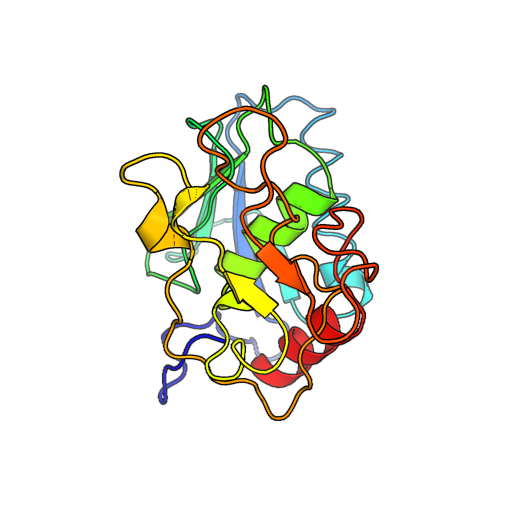1 179 ? 16.552 14.101 11.256 1.00 8.74 179 ILE A O 1
ATOM 1445 N N . GLY A 1 180 ? 15.201 12.385 11.719 1.00 8.55 180 GLY A N 1
ATOM 1446 C CA . GLY A 1 180 ? 15.127 11.909 10.341 1.00 8.69 180 GLY A CA 1
ATOM 1447 C C . GLY A 1 180 ? 16.061 10.763 10.001 1.00 8.77 180 GLY A C 1
ATOM 1448 O O . GLY A 1 180 ? 16.209 10.432 8.821 1.00 9.60 180 GLY A O 1
ATOM 1449 N N . GLN A 1 181 ? 16.628 10.075 10.992 1.00 8.99 181 GLN A N 1
ATOM 1450 C CA . GLN A 1 181 ? 17.514 8.947 10.717 1.00 8.78 181 GLN A CA 1
ATOM 1451 C C . GLN A 1 181 ? 16.791 7.878 9.934 1.00 8.95 181 GLN A C 1
ATOM 1452 O O . GLN A 1 181 ? 15.628 7.578 10.200 1.00 8.47 181 GLN A O 1
ATOM 1458 N N . ARG A 1 182 ? 17.493 7.273 8.967 1.00 9.34 182 ARG A N 1
ATOM 1459 C CA . ARG A 1 182 ? 16.940 6.133 8.236 1.00 9.87 182 ARG A CA 1
ATOM 1460 C C . ARG A 1 182 ? 17.902 4.958 8.282 1.00 9.18 182 ARG A C 1
ATOM 1461 O O . ARG A 1 182 ? 17.983 4.183 7.333 1.00 10.77 182 ARG A O 1
ATOM 1469 N N . GLN A 1 183 ? 18.642 4.830 9.391 1.00 9.97 183 GLN A N 1
ATOM 1470 C CA . GLN A 1 183 ? 19.481 3.667 9.633 1.00 10.13 183 GLN A CA 1
ATOM 1471 C C . GLN A 1 183 ? 18.650 2.415 9.990 1.00 9.13 183 GLN A C 1
ATOM 1472 O O . GLN A 1 183 ? 18.912 1.313 9.494 1.00 10.28 183 GLN A O 1
ATOM 1478 N N . GLY A 1 184 ? 17.680 2.557 10.888 1.00 8.39 184 GLY A N 1
ATOM 1479 C CA . GLY A 1 184 ? 16.868 1.412 11.269 1.00 8.44 184 GLY A CA 1
ATOM 1480 C C . GLY A 1 184 ? 15.928 1.735 12.405 1.00 8.27 184 GLY A C 1
ATOM 1481 O O . GLY A 1 184 ? 15.973 2.805 12.996 1.00 8.26 184 GLY A O 1
ATOM 1482 N N . LEU A 1 185 ? 15.039 0.802 12.695 1.00 7.93 185 LEU A N 1
ATOM 1483 C CA . LEU A 1 185 ? 14.060 0.968 13.765 1.00 7.68 185 LEU A CA 1
ATOM 1484 C C . LEU A 1 185 ? 14.745 1.336 15.074 1.00 7.49 185 LEU A C 1
ATOM 1485 O O . LEU A 1 185 ? 15.761 0.750 15.435 1.00 8.39 185 LEU A O 1
ATOM 1490 N N . SER A 1 186 ? 14.209 2.332 15.770 1.00 7.41 186 SER A N 1
ATOM 1491 C CA . SER A 1 186 ? 14.768 2.681 17.077 1.00 7.83 186 SER A CA 1
ATOM 1492 C C . SER A 1 186 ? 14.295 1.705 18.147 1.00 7.78 186 SER A C 1
ATOM 1493 O O . SER A 1 186 ? 13.340 0.936 17.971 1.00 7.58 186 SER A O 1
ATOM 1496 N N . LYS A 1 187 ? 14.904 1.815 19.322 1.00 8.74 187 LYS A N 1
ATOM 1497 C CA . LYS A 1 187 ? 14.518 1.010 20.464 1.00 9.39 187 LYS A CA 1
ATOM 1498 C C . LYS A 1 187 ? 13.040 1.233 20.797 1.00 8.62 187 LYS A C 1
ATOM 1499 O O . LYS A 1 187 ? 12.283 0.272 21.042 1.00 9.05 187 LYS A O 1
ATOM 1505 N N . ILE A 1 188 ? 12.591 2.486 20.769 1.00 8.67 188 ILE A N 1
ATOM 1506 C CA . ILE A 1 188 ? 11.197 2.804 21.026 1.00 8.53 188 ILE A CA 1
ATOM 1507 C C . ILE A 1 188 ? 10.282 2.324 19.901 1.00 7.88 188 ILE A C 1
ATOM 1508 O O . ILE A 1 188 ? 9.211 1.786 20.174 1.00 7.95 188 ILE A O 1
ATOM 1513 N N . ASP A 1 189 ? 10.711 2.437 18.647 1.00 7.53 189 ASP A N 1
ATOM 1514 C CA . ASP A 1 189 ? 9.924 1.865 17.562 1.00 6.93 189 ASP A CA 1
ATOM 1515 C C . ASP A 1 189 ? 9.658 0.369 17.790 1.00 7.12 189 ASP A C 1
ATOM 1516 O O . ASP A 1 189 ? 8.530 -0.115 17.580 1.00 7.26 189 ASP A O 1
ATOM 1521 N N . ILE A 1 190 ? 10.680 -0.360 18.204 1.00 7.14 190 ILE A N 1
ATOM 1522 C CA . ILE A 1 190 ? 10.598 -1.793 18.441 1.00 7.96 190 ILE A CA 1
ATOM 1523 C C . ILE A 1 190 ? 9.700 -2.093 19.640 1.00 7.95 190 ILE A C 1
ATOM 1524 O O . ILE A 1 190 ? 8.847 -2.988 19.575 1.00 7.98 190 ILE A O 1
ATOM 1529 N N . LEU A 1 191 ? 9.869 -1.341 20.721 1.00 7.79 191 LEU A N 1
ATOM 1530 C CA . LEU A 1 191 ? 8.989 -1.502 21.881 1.00 8.74 191 LEU A CA 1
ATOM 1531 C C . LEU A 1 191 ? 7.517 -1.356 21.486 1.00 8.81 191 LEU A C 1
ATOM 1532 O O . LEU A 1 191 ? 6.665 -2.141 21.904 1.00 9.06 191 LEU A O 1
ATOM 1537 N N . ARG A 1 192 ? 7.226 -0.343 20.682 1.00 7.89 192 ARG A N 1
ATOM 1538 C CA . ARG A 1 192 ? 5.872 -0.083 20.254 1.00 7.46 192 ARG A CA 1
ATOM 1539 C C . ARG A 1 192 ? 5.301 -1.252 19.449 1.00 7.77 192 ARG A C 1
ATOM 1540 O O . ARG A 1 192 ? 4.124 -1.601 19.592 1.00 8.05 192 ARG A O 1
ATOM 1548 N N . ILE A 1 193 ? 6.085 -1.855 18.567 1.00 7.42 193 ILE A N 1
ATOM 1549 C CA . ILE A 1 193 ? 5.636 -3.041 17.820 1.00 7.56 193 ILE A CA 1
ATOM 1550 C C . ILE A 1 193 ? 5.272 -4.175 18.777 1.00 7.93 193 ILE A C 1
ATOM 1551 O O . ILE A 1 193 ? 4.196 -4.791 18.690 1.00 8.07 193 ILE A O 1
ATOM 1556 N N . ASN A 1 194 ? 6.213 -4.465 19.683 1.00 8.38 194 ASN A N 1
ATOM 1557 C CA . ASN A 1 194 ? 6.009 -5.556 20.619 1.00 9.45 194 ASN A CA 1
ATOM 1558 C C . ASN A 1 194 ? 4.808 -5.338 21.520 1.00 9.48 194 ASN A C 1
ATOM 1559 O O . ASN A 1 194 ? 4.083 -6.274 21.834 1.00 10.49 194 ASN A O 1
ATOM 1564 N N . LYS A 1 195 ? 4.582 -4.098 21.921 1.00 9.54 195 LYS A N 1
ATOM 1565 C CA . LYS A 1 195 ? 3.424 -3.772 22.734 1.00 10.27 195 LYS A CA 1
ATOM 1566 C C . LYS A 1 195 ? 2.133 -3.935 21.947 1.00 9.91 195 LYS A C 1
ATOM 1567 O O . LYS A 1 195 ? 1.177 -4.533 22.426 1.00 11.46 195 LYS A O 1
ATOM 1573 N N . LEU A 1 196 ? 2.097 -3.393 20.731 1.00 9.30 196 LEU A N 1
ATOM 1574 C CA . LEU A 1 196 ? 0.871 -3.450 19.919 1.00 10.05 196 LEU A CA 1
ATOM 1575 C C . LEU A 1 196 ? 0.459 -4.892 19.627 1.00 10.11 196 LEU A C 1
ATOM 1576 O O . LEU A 1 196 ? -0.723 -5.222 19.664 1.00 11.72 196 LEU A O 1
ATOM 1581 N N . TYR A 1 197 ? 1.445 -5.740 19.348 1.00 9.01 197 TYR A N 1
ATOM 1582 C CA . TYR A 1 197 ? 1.147 -7.128 18.955 1.00 9.25 197 TYR A CA 1
ATOM 1583 C C . TYR A 1 197 ? 1.279 -8.141 20.090 1.00 10.17 197 TYR A C 1
ATOM 1584 O O . TYR A 1 197 ? 1.083 -9.342 19.872 1.00 11.16 197 TYR A O 1
ATOM 1593 N N . GLY A 1 198 ? 1.499 -7.665 21.311 1.00 10.40 198 GLY A N 1
ATOM 1594 C CA . GLY A 1 198 ? 1.592 -8.560 22.456 1.00 11.78 198 GLY A CA 1
ATOM 1595 C C . GLY A 1 198 ? 2.620 -9.661 22.345 1.00 12.18 198 GLY A C 1
ATOM 1596 O O . GLY A 1 198 ? 2.390 -10.806 22.759 1.00 13.40 198 GLY A O 1
ATOM 1597 N N . CYS A 1 199 ? 3.787 -9.315 21.825 1.00 12.50 199 CYS A N 1
ATOM 1598 C CA . CYS A 1 199 ? 4.768 -10.338 21.564 1.00 13.77 199 CYS A CA 1
ATOM 1599 C C . CYS A 1 199 ? 5.283 -10.918 22.858 1.00 16.05 199 CYS A C 1
ATOM 1600 O O . CYS A 1 199 ? 5.421 -10.212 23.856 1.00 17.30 199 CYS A O 1
#

Secondary structure (DSSP, 8-state):
-B--TTSTTS--B-TTS-EEEEEEE-TTS-HHHHHHHHHHHHHHHHHSSEEEEE-SS-SSEEEEE--SSEEE-SS--SSEEEEEE-TTT--SHHHHHHHHHHHHT---GGGSTTGGGTEEE-GGGBPTT-GGGG----B--TT----TT-TTPPPTTTTBSSTT--SEEESS-TTS-----SS--HHHHHHHHHHHT-

InterPro domains:
  IPR001506 Peptidase M12A [PF01400] (84-261)
  IPR001506 Peptidase M12A [PR00480] (102-120)
  IPR001506 Peptidase M12A [PR00480] (155-173)
  IPR001506 Peptidase M12A [PR00480] (174-191)
  IPR001506 Peptidase M12A [PR00480] (210-225)
  IPR001506 Peptidase M12A [PR00480] (249-262)
  IPR001506 Peptidase M12A [PS51864] (65-263)
  IPR006026 Peptidase, metallopeptidase [SM00235] (72-215)
  IPR024079 Metallopeptidase, catalytic domain superfamily [G3DSA:3.40.390.10] (65-263)
  IPR034039 Hatching enzyme, peptidase domain [cd04283] (81-263)

Solvent-accessible surface area: 9654 Å² total; per-residue (Å²): 12,33,101,22,175,108,134,64,31,12,12,93,83,51,114,120,64,38,0,82,0,5,35,55,38,30,77,105,8,41,145,110,16,91,72,42,6,56,74,0,14,51,57,0,58,81,99,13,11,0,71,7,38,105,88,73,158,55,76,34,31,0,9,2,40,37,82,147,25,50,99,18,32,48,0,54,83,43,29,108,8,45,1,0,3,31,104,152,41,2,19,124,26,3,35,1,3,11,8,4,1,11,0,0,0,8,31,36,4,0,2,15,55,43,18,64,117,72,4,108,16,22,123,124,26,10,34,110,64,49,42,136,27,0,101,94,69,70,18,65,31,22,148,9,84,18,19,46,32,0,0,3,0,20,24,54,66,22,76,26,71,111,128,62,73,57,0,0,1,0,50,136,75,84,126,42,119,21,21,62,73,170,16,18,20,182,39,2,16,85,15,0,36,97,32,14,47,70